Protein AF-A0A1E4ID43-F1 (afdb_monomer_lite)

Structure (mmCIF, N/CA/C/O backbone):
data_AF-A0A1E4ID43-F1
#
_entry.id   AF-A0A1E4ID43-F1
#
loop_
_atom_site.group_PDB
_atom_site.id
_atom_site.type_symbol
_atom_site.label_atom_id
_atom_site.label_alt_id
_atom_site.label_comp_id
_atom_site.label_asym_id
_atom_site.label_entity_id
_atom_site.label_seq_id
_atom_site.pdbx_PDB_ins_code
_atom_site.Cartn_x
_atom_site.Cartn_y
_atom_site.Cartn_z
_atom_site.occupancy
_atom_site.B_iso_or_equiv
_atom_site.auth_seq_id
_atom_site.auth_comp_id
_atom_site.auth_asym_id
_atom_site.auth_atom_id
_atom_site.pdbx_PDB_model_num
ATOM 1 N N . MET A 1 1 ? -23.526 0.820 3.926 1.00 67.38 1 MET A N 1
ATOM 2 C CA . MET A 1 1 ? -23.013 2.089 4.484 1.00 67.38 1 MET A CA 1
ATOM 3 C C . MET A 1 1 ? -23.743 2.427 5.774 1.00 67.38 1 MET A C 1
ATOM 5 O O . MET A 1 1 ? -23.101 2.356 6.803 1.00 67.38 1 MET A O 1
ATOM 9 N N . ARG A 1 2 ? -25.078 2.599 5.763 1.00 74.44 2 ARG A N 1
ATOM 10 C CA . ARG A 1 2 ? -25.872 2.877 6.983 1.00 74.44 2 ARG A CA 1
ATOM 11 C C . ARG A 1 2 ? -25.620 1.923 8.166 1.00 74.44 2 ARG A C 1
ATOM 13 O O . ARG A 1 2 ? -25.553 2.392 9.295 1.00 74.44 2 ARG A O 1
ATOM 20 N N . ASP A 1 3 ? -25.439 0.625 7.920 1.00 81.25 3 ASP A N 1
ATOM 21 C CA . ASP A 1 3 ? -25.180 -0.340 9.005 1.00 81.25 3 ASP A CA 1
ATOM 22 C C . ASP A 1 3 ? -23.743 -0.267 9.546 1.00 81.25 3 ASP A C 1
ATOM 24 O O . ASP A 1 3 ? -23.529 -0.422 10.745 1.00 81.25 3 ASP A O 1
ATOM 28 N N . ALA A 1 4 ? -22.766 0.034 8.682 1.00 79.88 4 ALA A N 1
ATOM 29 C CA . ALA A 1 4 ? -21.369 0.211 9.081 1.00 79.88 4 ALA A CA 1
ATOM 30 C C . ALA A 1 4 ? -21.187 1.495 9.903 1.00 79.88 4 ALA A C 1
ATOM 32 O O . ALA A 1 4 ? -20.545 1.454 10.946 1.00 79.88 4 ALA A O 1
ATOM 33 N N . ASP A 1 5 ? -21.822 2.598 9.495 1.00 83.12 5 ASP A N 1
ATOM 34 C CA . ASP A 1 5 ? -21.761 3.873 10.223 1.00 83.12 5 ASP A CA 1
ATOM 35 C C . ASP A 1 5 ? -22.366 3.747 11.628 1.00 83.12 5 ASP A C 1
ATOM 37 O O . ASP A 1 5 ? -21.793 4.224 12.608 1.00 83.12 5 ASP A O 1
ATOM 41 N N . ARG A 1 6 ? -23.505 3.048 11.749 1.00 86.88 6 ARG A N 1
ATOM 42 C CA . ARG A 1 6 ? -24.125 2.750 13.049 1.00 86.88 6 ARG A CA 1
ATOM 43 C C . ARG A 1 6 ? -23.211 1.898 13.924 1.00 86.88 6 ARG A C 1
ATOM 45 O O . ARG A 1 6 ? -23.030 2.213 15.096 1.00 86.88 6 ARG A O 1
ATOM 52 N N . LEU A 1 7 ? -22.620 0.844 13.364 1.00 88.25 7 LEU A N 1
ATOM 53 C CA . LEU A 1 7 ? -21.729 -0.042 14.108 1.00 88.25 7 LEU A CA 1
ATOM 54 C C . LEU A 1 7 ? -20.463 0.687 14.581 1.00 88.25 7 LEU A C 1
ATOM 56 O O . LEU A 1 7 ? -20.102 0.570 15.749 1.00 88.25 7 LEU A O 1
ATOM 60 N N . VAL A 1 8 ? -19.837 1.492 13.718 1.00 87.62 8 VAL A N 1
ATOM 61 C CA . VAL A 1 8 ? -18.684 2.334 14.076 1.00 87.62 8 VAL A CA 1
ATOM 62 C C . VAL A 1 8 ? -19.058 3.314 15.181 1.00 87.62 8 VAL A C 1
ATOM 64 O O . VAL A 1 8 ? -18.300 3.445 16.138 1.00 87.62 8 VAL A O 1
ATOM 67 N N . HIS A 1 9 ? -20.223 3.965 15.101 1.00 89.50 9 HIS A N 1
ATOM 68 C CA . HIS A 1 9 ? -20.691 4.857 16.162 1.00 89.50 9 HIS A CA 1
ATOM 69 C C . HIS A 1 9 ? -20.836 4.112 17.494 1.00 89.50 9 HIS A C 1
ATOM 71 O O . HIS A 1 9 ? -20.375 4.607 18.521 1.00 89.50 9 HIS A O 1
ATOM 77 N N . HIS A 1 10 ? -21.476 2.941 17.505 1.00 90.25 10 HIS A N 1
ATOM 78 C CA . HIS A 1 10 ? -21.676 2.174 18.736 1.00 90.25 10 HIS A CA 1
ATOM 79 C C . HIS A 1 10 ? -20.351 1.710 19.352 1.00 90.25 10 HIS A C 1
ATOM 81 O O . HIS A 1 10 ? -20.143 1.908 20.545 1.00 90.25 10 HIS A O 1
ATOM 87 N N . LEU A 1 11 ? -19.437 1.173 18.542 1.00 89.81 11 LEU A N 1
ATOM 88 C CA . LEU A 1 11 ? -18.116 0.737 19.002 1.00 89.81 11 LEU A CA 1
ATOM 89 C C . LEU A 1 11 ? -17.271 1.918 19.506 1.00 89.81 11 LEU A C 1
ATOM 91 O O . LEU A 1 11 ? -16.691 1.858 20.584 1.00 89.81 11 LEU A O 1
ATOM 95 N N . SER A 1 12 ? -17.276 3.037 18.779 1.00 87.19 12 SER A N 1
ATOM 96 C CA . SER A 1 12 ? -16.543 4.245 19.185 1.00 87.19 12 SER A CA 1
ATOM 97 C C . SER A 1 12 ? -17.077 4.849 20.485 1.00 87.19 12 SER A C 1
ATOM 99 O O . SER A 1 12 ? -16.310 5.439 21.241 1.00 87.19 12 SER A O 1
ATOM 101 N N . ALA A 1 13 ? -18.387 4.735 20.732 1.00 89.06 13 ALA A N 1
ATOM 102 C CA . ALA A 1 13 ? -19.032 5.222 21.949 1.00 89.06 13 ALA A CA 1
ATOM 103 C C . ALA A 1 13 ? -18.802 4.299 23.155 1.00 89.06 13 ALA A C 1
ATOM 105 O O . ALA A 1 13 ? -18.780 4.787 24.281 1.00 89.06 13 ALA A O 1
ATOM 106 N N . ALA A 1 14 ? -18.615 2.993 22.929 1.00 88.62 14 ALA A N 1
ATOM 107 C CA . ALA A 1 14 ? -18.237 2.051 23.981 1.00 88.62 14 ALA A CA 1
ATOM 108 C C . ALA A 1 14 ? -16.843 2.367 24.553 1.00 88.62 14 ALA A C 1
ATOM 110 O O . ALA A 1 14 ? -16.618 2.189 25.746 1.00 88.62 14 ALA A O 1
ATOM 111 N N . GLY A 1 15 ? -15.935 2.889 23.719 1.00 83.94 15 GLY A N 1
ATOM 112 C CA . GLY A 1 15 ? -14.684 3.523 24.151 1.00 83.94 15 GLY A CA 1
ATOM 113 C C . GLY A 1 15 ? -13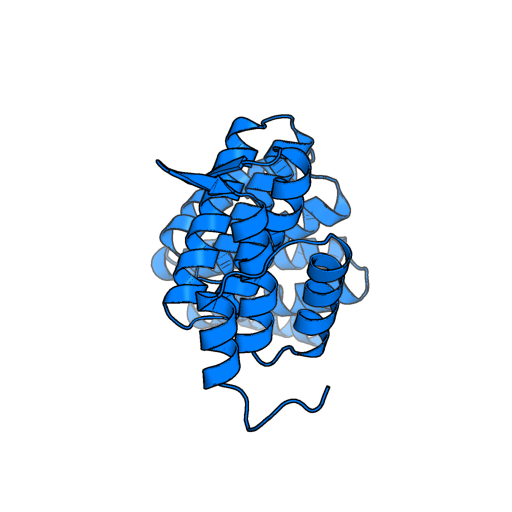.596 2.577 24.668 1.00 83.94 15 GLY A C 1
ATOM 114 O O . GLY A 1 15 ? -12.517 3.053 25.010 1.00 83.94 15 GLY A O 1
ATOM 115 N N . GLY A 1 16 ? -13.848 1.267 24.711 1.00 91.12 16 GLY A N 1
ATOM 116 C CA . GLY A 1 16 ? -12.818 0.275 24.996 1.00 91.12 16 GLY A CA 1
ATOM 117 C C . GLY A 1 16 ? -11.808 0.171 23.853 1.00 91.12 16 GLY A C 1
ATOM 118 O O . GLY A 1 16 ? -12.114 0.456 22.692 1.00 91.12 16 GLY A O 1
ATOM 119 N N . GLU A 1 17 ? -10.570 -0.194 24.185 1.00 93.00 17 GLU A N 1
ATOM 120 C CA . GLU A 1 17 ? -9.482 -0.256 23.203 1.00 93.00 17 GLU A CA 1
ATOM 121 C C . GLU A 1 17 ? -9.789 -1.243 22.070 1.00 93.00 17 GLU A C 1
ATOM 123 O O . GLU A 1 17 ? -9.602 -0.913 20.899 1.00 93.00 17 GLU A O 1
ATOM 128 N N . ASP A 1 18 ? -10.322 -2.422 22.397 1.00 92.88 18 ASP A N 1
ATOM 129 C CA . ASP A 1 18 ? -10.664 -3.445 21.405 1.00 92.88 18 ASP A CA 1
ATOM 130 C C . ASP A 1 18 ? -11.820 -2.980 20.500 1.00 92.88 18 ASP A C 1
ATOM 132 O O . ASP A 1 18 ? -11.813 -3.216 19.288 1.00 92.88 18 ASP A O 1
ATOM 136 N N . GLU A 1 19 ? -12.798 -2.254 21.051 1.00 93.94 19 GLU A N 1
ATOM 137 C CA . GLU A 1 19 ? -13.883 -1.647 20.283 1.00 93.94 19 GLU A CA 1
ATOM 138 C C . GLU A 1 19 ? -13.385 -0.534 19.357 1.00 93.94 19 GLU A C 1
ATOM 140 O O . GLU A 1 19 ? -13.837 -0.450 18.213 1.00 93.94 19 GLU A O 1
ATOM 145 N N . LEU A 1 20 ? -12.439 0.294 19.808 1.00 94.00 20 LEU A N 1
ATOM 146 C CA . LEU A 1 20 ? -11.823 1.346 18.996 1.00 94.00 20 LEU A CA 1
ATOM 147 C C . LEU A 1 20 ? -10.978 0.764 17.855 1.00 94.00 20 LEU A C 1
ATOM 149 O O . LEU A 1 20 ? -11.095 1.236 16.721 1.00 94.00 20 LEU A O 1
ATOM 153 N N . VAL A 1 21 ? -10.193 -0.289 18.119 1.00 92.75 21 VAL A N 1
ATOM 154 C CA . VAL A 1 21 ? -9.463 -1.037 17.078 1.00 92.75 21 VAL A CA 1
ATOM 155 C C . VAL A 1 21 ? -10.447 -1.569 16.041 1.00 92.75 21 VAL A C 1
ATOM 157 O O . VAL A 1 21 ? -10.314 -1.288 14.848 1.00 92.75 21 VAL A O 1
ATOM 160 N N . ARG A 1 22 ? -11.499 -2.260 16.492 1.00 93.56 22 ARG A N 1
ATOM 161 C CA . ARG A 1 22 ? -12.505 -2.846 15.601 1.00 93.56 22 ARG A CA 1
ATOM 162 C C . ARG A 1 22 ? -13.267 -1.790 14.799 1.00 93.56 22 ARG A C 1
ATOM 164 O O . ARG A 1 22 ? -13.566 -2.002 13.624 1.00 93.56 22 ARG A O 1
ATOM 171 N N . ALA A 1 23 ? -13.574 -0.643 15.402 1.00 94.25 23 ALA A N 1
ATOM 172 C CA . ALA A 1 23 ? -14.187 0.485 14.707 1.00 94.25 23 ALA A CA 1
ATOM 173 C C . ALA A 1 23 ? -13.267 1.029 13.599 1.00 94.25 23 ALA A C 1
ATOM 175 O O . ALA A 1 23 ? -13.733 1.273 12.484 1.00 94.25 23 ALA A O 1
ATOM 176 N N . GLY A 1 24 ? -11.965 1.161 13.874 1.00 93.44 24 GLY A N 1
ATOM 177 C CA . GLY A 1 24 ? -10.959 1.560 12.888 1.00 93.44 24 GLY A CA 1
ATOM 178 C C . GLY A 1 24 ? -10.862 0.587 11.708 1.00 93.44 24 GLY A C 1
ATOM 179 O O . GLY A 1 24 ? -10.885 1.016 10.553 1.00 93.44 24 GLY A O 1
ATOM 180 N N . GLU A 1 25 ? -10.841 -0.720 11.974 1.00 90.62 25 GLU A N 1
ATOM 181 C CA . GLU A 1 25 ? -10.829 -1.763 10.935 1.00 90.62 25 GLU A CA 1
ATOM 182 C C . GLU A 1 25 ? -12.070 -1.701 10.033 1.00 90.62 25 GLU A C 1
ATOM 184 O O . GLU A 1 25 ? -11.960 -1.795 8.807 1.00 90.62 25 GLU A O 1
ATOM 189 N N . ILE A 1 26 ? -13.253 -1.482 10.622 1.00 94.75 26 ILE A N 1
ATOM 190 C CA . ILE A 1 26 ? -14.498 -1.311 9.862 1.00 94.75 26 ILE A CA 1
ATOM 191 C C . ILE A 1 26 ? -14.422 -0.065 8.974 1.00 94.75 26 ILE A C 1
ATOM 193 O O . ILE A 1 26 ? -14.827 -0.134 7.812 1.00 94.75 26 ILE A O 1
ATOM 197 N N . CYS A 1 27 ? -13.885 1.053 9.473 1.00 93.94 27 CYS A N 1
ATOM 198 C CA . CYS A 1 27 ? -13.689 2.265 8.676 1.00 93.94 27 CYS A CA 1
ATOM 199 C C . CYS A 1 27 ? -12.784 2.015 7.459 1.00 93.94 27 CYS A C 1
ATOM 201 O O . CYS A 1 27 ? -13.140 2.406 6.347 1.00 93.94 27 CYS A O 1
ATOM 203 N N . VAL A 1 28 ? -11.655 1.318 7.635 1.00 88.25 28 VAL A N 1
ATOM 204 C CA . VAL A 1 28 ? -10.742 0.972 6.528 1.00 88.25 28 VAL A CA 1
ATOM 205 C C . VAL A 1 28 ? -11.437 0.068 5.503 1.00 88.25 28 VAL A C 1
ATOM 207 O O . VAL A 1 28 ? -11.433 0.370 4.309 1.00 88.25 28 VAL A O 1
ATOM 210 N N . ALA A 1 29 ? -12.110 -0.996 5.948 1.00 87.19 29 ALA A N 1
ATOM 211 C CA . ALA A 1 29 ? -12.820 -1.907 5.049 1.00 87.19 29 ALA A CA 1
ATOM 212 C C . ALA A 1 29 ? -13.980 -1.217 4.301 1.00 87.19 29 ALA A C 1
ATOM 214 O O . ALA A 1 29 ? -14.210 -1.463 3.111 1.00 87.19 29 ALA A O 1
ATOM 215 N N . ALA A 1 30 ? -14.712 -0.331 4.982 1.00 89.69 30 ALA A N 1
ATOM 216 C CA . ALA A 1 30 ? -15.771 0.466 4.376 1.00 89.69 30 ALA A CA 1
ATOM 217 C C . ALA A 1 30 ? -15.207 1.458 3.351 1.00 89.69 30 ALA A C 1
ATOM 219 O O . ALA A 1 30 ? -15.797 1.608 2.280 1.00 89.69 30 ALA A O 1
ATOM 220 N N . SER A 1 31 ? -14.054 2.073 3.633 1.00 87.69 31 SER A N 1
ATOM 221 C CA . SER A 1 31 ? -13.360 2.952 2.690 1.00 87.69 31 SER A CA 1
ATOM 222 C C . SER A 1 31 ? -13.076 2.231 1.371 1.00 87.69 31 SER A C 1
ATOM 224 O O . SER A 1 31 ? -13.470 2.727 0.318 1.00 87.69 31 SER A O 1
ATOM 226 N N . ASP A 1 32 ? -12.504 1.024 1.410 1.00 80.75 32 ASP A N 1
ATOM 227 C CA . ASP A 1 32 ? -12.210 0.240 0.200 1.00 80.75 32 ASP A CA 1
ATOM 228 C C . ASP A 1 32 ? -13.479 -0.098 -0.605 1.00 80.75 32 ASP A C 1
ATOM 230 O O . ASP A 1 32 ? -13.480 -0.136 -1.840 1.00 80.75 32 ASP A O 1
ATOM 234 N N . ALA A 1 33 ? -14.597 -0.361 0.077 1.00 80.44 33 ALA A N 1
ATOM 235 C CA . ALA A 1 33 ? -15.878 -0.635 -0.572 1.00 80.44 33 ALA A CA 1
ATOM 236 C C . ALA A 1 33 ? -16.490 0.615 -1.229 1.00 80.44 33 ALA A C 1
ATOM 238 O O . ALA A 1 33 ? -17.100 0.509 -2.295 1.00 80.44 33 ALA A O 1
ATOM 239 N N . VAL A 1 34 ? -16.342 1.781 -0.599 1.00 83.50 34 VAL A N 1
ATOM 240 C CA . VAL A 1 34 ? -16.852 3.069 -1.090 1.00 83.50 34 VAL A CA 1
ATOM 241 C C . VAL A 1 34 ? -15.977 3.595 -2.236 1.00 83.50 34 VAL A C 1
ATOM 243 O O . VAL A 1 34 ? -16.513 4.018 -3.263 1.00 83.50 34 VAL A O 1
ATOM 246 N N . HIS A 1 35 ? -14.654 3.449 -2.130 1.00 76.31 35 HIS A N 1
ATOM 247 C CA . HIS A 1 35 ? -13.695 3.760 -3.189 1.00 76.31 35 HIS A CA 1
ATOM 248 C C . HIS A 1 35 ? -13.979 2.973 -4.475 1.00 76.31 35 HIS A C 1
ATOM 250 O O . HIS A 1 35 ? -14.075 3.563 -5.547 1.00 76.31 35 HIS A O 1
ATOM 256 N N . ARG A 1 36 ? -14.224 1.655 -4.381 1.00 76.25 36 ARG A N 1
ATOM 257 C CA . ARG A 1 36 ? -14.577 0.807 -5.542 1.00 76.25 36 ARG A CA 1
ATOM 258 C C . ARG A 1 36 ? -15.845 1.244 -6.282 1.00 76.25 36 ARG A C 1
ATOM 260 O O . ARG A 1 36 ? -16.079 0.799 -7.399 1.00 76.25 36 ARG A O 1
ATOM 267 N N . ARG A 1 37 ? -16.672 2.093 -5.669 1.00 82.12 37 ARG A N 1
ATOM 268 C CA . ARG A 1 37 ? -17.884 2.671 -6.270 1.00 82.12 37 ARG A CA 1
ATOM 269 C C . ARG A 1 37 ? -17.658 4.088 -6.810 1.00 82.12 37 ARG A C 1
ATOM 271 O O . ARG A 1 37 ? -18.627 4.748 -7.165 1.00 82.12 37 ARG A O 1
ATOM 278 N N . GLY A 1 38 ? -16.412 4.566 -6.833 1.00 76.31 38 GLY A N 1
ATOM 279 C CA . GLY A 1 38 ? -16.035 5.897 -7.312 1.00 76.31 38 GLY A CA 1
ATOM 280 C C . GLY A 1 38 ? -16.300 7.033 -6.321 1.00 76.31 38 GLY A C 1
ATOM 281 O O . GLY A 1 38 ? -16.209 8.198 -6.694 1.00 76.31 38 GLY A O 1
ATOM 282 N N . ASN A 1 39 ? -16.637 6.735 -5.062 1.00 84.62 39 ASN A N 1
ATOM 283 C CA . ASN A 1 39 ? -16.873 7.768 -4.055 1.00 84.62 39 ASN A CA 1
ATOM 284 C C . ASN A 1 39 ? -15.585 8.057 -3.260 1.00 84.62 39 ASN A C 1
ATOM 286 O O . ASN A 1 39 ? -15.356 7.515 -2.178 1.00 84.62 39 ASN A O 1
ATOM 290 N N . TYR A 1 40 ? -14.732 8.911 -3.823 1.00 81.94 40 TYR A N 1
ATOM 291 C CA . TYR A 1 40 ? -13.427 9.251 -3.248 1.00 81.94 40 TYR A CA 1
ATOM 292 C C . TYR A 1 40 ? -13.537 10.053 -1.943 1.00 81.94 40 TYR A C 1
ATOM 294 O O . TYR A 1 40 ? -12.864 9.718 -0.973 1.00 81.94 40 TYR A O 1
ATOM 302 N N . SER A 1 41 ? -14.435 11.040 -1.865 1.00 87.00 41 SER A N 1
ATOM 303 C CA . SER A 1 41 ? -14.620 11.858 -0.654 1.00 87.00 41 SER A CA 1
ATOM 304 C C . SER A 1 41 ? -15.192 11.056 0.520 1.00 87.00 41 SER A C 1
ATOM 306 O O . SER A 1 41 ? -14.793 11.249 1.667 1.00 87.00 41 SER A O 1
ATOM 308 N N . GLY A 1 42 ? -16.090 10.102 0.250 1.00 88.50 42 GLY A N 1
ATOM 309 C CA . GLY A 1 42 ? -16.581 9.170 1.266 1.00 88.50 42 GLY A CA 1
ATOM 310 C C . GLY A 1 42 ? -15.491 8.221 1.774 1.00 88.50 42 GLY A C 1
ATOM 311 O O . GLY A 1 42 ? -15.421 7.951 2.970 1.00 88.50 42 GLY A O 1
ATOM 312 N N . SER A 1 43 ? -14.619 7.745 0.881 1.00 85.88 43 SER A N 1
ATOM 313 C CA . SER A 1 43 ? -13.444 6.946 1.250 1.00 85.88 43 SER A CA 1
ATOM 314 C C . SER A 1 43 ? -12.468 7.750 2.118 1.00 85.88 43 SER A C 1
ATOM 316 O O . SER A 1 43 ? -12.058 7.271 3.174 1.00 85.88 43 SER A O 1
ATOM 318 N N . GLU A 1 44 ? -12.176 8.998 1.745 1.00 88.44 44 GLU A N 1
ATOM 319 C CA . GLU A 1 44 ? -11.337 9.909 2.531 1.00 88.44 44 GLU A CA 1
ATOM 320 C C . GLU A 1 44 ? -11.889 10.121 3.946 1.00 88.44 44 GLU A C 1
ATOM 322 O O . GLU A 1 44 ? -11.162 9.935 4.922 1.00 88.44 44 GLU A O 1
ATOM 327 N N . ALA A 1 45 ? -13.177 10.453 4.076 1.00 93.12 45 ALA A N 1
ATOM 328 C CA . ALA A 1 45 ? -13.802 10.692 5.375 1.00 93.12 45 ALA A CA 1
ATOM 329 C C . ALA A 1 45 ? -13.696 9.473 6.310 1.00 93.12 45 ALA A C 1
ATOM 331 O O . ALA A 1 45 ? -13.425 9.623 7.503 1.00 93.12 45 ALA A O 1
ATOM 332 N N . LEU A 1 46 ? -13.854 8.260 5.770 1.00 93.00 46 LEU A N 1
ATOM 333 C CA . LEU A 1 46 ? -13.711 7.014 6.528 1.00 93.00 46 LEU A CA 1
ATOM 334 C C . LEU A 1 46 ? -12.261 6.765 6.966 1.00 93.00 46 LEU A C 1
ATOM 336 O O . LEU A 1 46 ? -12.026 6.354 8.102 1.00 93.00 46 LEU A O 1
ATOM 340 N N . LEU A 1 47 ? -11.279 7.048 6.108 1.00 90.44 47 LEU A N 1
ATOM 341 C CA . LEU A 1 47 ? -9.860 6.899 6.448 1.00 90.44 47 LEU A CA 1
ATOM 342 C C . LEU A 1 47 ? -9.407 7.927 7.489 1.00 90.44 47 LEU A C 1
ATOM 344 O O . LEU A 1 47 ? -8.701 7.571 8.432 1.00 90.44 47 LEU A O 1
ATOM 348 N N . LEU A 1 48 ? -9.864 9.177 7.382 1.00 93.31 48 LEU A N 1
ATOM 349 C CA . LEU A 1 48 ? -9.638 10.196 8.409 1.00 93.31 48 LEU A CA 1
ATOM 350 C C . LEU A 1 48 ? -10.271 9.788 9.744 1.00 93.31 48 LEU A C 1
ATOM 352 O O . LEU A 1 48 ? -9.642 9.948 10.790 1.00 93.31 48 LEU A O 1
ATOM 356 N N . LYS A 1 49 ? -11.469 9.187 9.717 1.00 95.38 49 LYS A N 1
ATOM 357 C CA . LYS A 1 49 ? -12.103 8.648 10.923 1.00 95.38 49 LYS A CA 1
ATOM 358 C C . LYS A 1 49 ? -11.299 7.502 11.537 1.00 95.38 49 LYS A C 1
ATOM 360 O O . LYS A 1 49 ? -11.166 7.447 12.754 1.00 95.38 49 LYS A O 1
ATOM 365 N N . ALA A 1 50 ? -10.738 6.607 10.723 1.00 93.94 50 ALA A N 1
ATOM 366 C CA . ALA A 1 50 ? -9.871 5.533 11.209 1.00 93.94 50 ALA A CA 1
ATOM 367 C C . ALA A 1 50 ? -8.607 6.078 11.900 1.00 93.94 50 ALA A C 1
ATOM 369 O O . ALA A 1 50 ? -8.249 5.592 12.969 1.00 93.94 50 ALA A O 1
ATOM 370 N N . ILE A 1 51 ? -7.979 7.123 11.343 1.00 93.12 51 ILE A N 1
ATOM 371 C CA . ILE A 1 51 ? -6.833 7.812 11.965 1.00 93.12 51 ILE A CA 1
ATOM 372 C C . ILE A 1 51 ? -7.242 8.451 13.299 1.00 93.12 51 ILE A C 1
ATOM 374 O O . ILE A 1 51 ? -6.538 8.306 14.294 1.00 93.12 51 ILE A O 1
ATOM 378 N N . GLU A 1 52 ? -8.393 9.127 13.341 1.00 95.25 52 GLU A N 1
ATOM 379 C CA . GLU A 1 52 ? -8.923 9.720 14.574 1.00 95.25 52 GLU A CA 1
ATOM 380 C C . GLU A 1 52 ? -9.121 8.656 15.665 1.00 95.25 52 GLU A C 1
ATOM 382 O O . GLU A 1 52 ? -8.714 8.858 16.806 1.00 95.25 52 GLU A O 1
ATOM 387 N N . LEU A 1 53 ? -9.713 7.510 15.321 1.00 94.88 53 LEU A N 1
ATOM 388 C CA . LEU A 1 53 ? -9.927 6.405 16.258 1.00 94.88 53 LEU A CA 1
ATOM 389 C C . LEU A 1 53 ? -8.605 5.800 16.739 1.00 94.88 53 LEU A C 1
ATOM 391 O O . LEU A 1 53 ? -8.451 5.574 17.936 1.00 94.88 53 LEU A O 1
ATOM 395 N N . ALA A 1 54 ? -7.641 5.606 15.837 1.00 93.31 54 ALA A N 1
ATOM 396 C CA . ALA A 1 54 ? -6.319 5.101 16.186 1.00 93.31 54 ALA A CA 1
ATOM 397 C C . ALA A 1 54 ? -5.575 6.037 17.152 1.00 93.31 54 ALA A C 1
ATOM 399 O O . ALA A 1 54 ? -4.952 5.563 18.096 1.00 93.31 54 ALA A O 1
ATOM 400 N N . SER A 1 55 ? -5.720 7.357 16.990 1.00 92.12 55 SER A N 1
ATOM 401 C CA . SER A 1 55 ? -5.075 8.349 17.865 1.00 92.12 55 SER A CA 1
ATOM 402 C C . SER A 1 55 ? -5.585 8.350 19.315 1.00 92.12 55 SER A C 1
ATOM 404 O O . SER A 1 55 ? -4.985 8.980 20.183 1.00 92.12 55 SER A O 1
ATOM 406 N N . ARG A 1 56 ? -6.702 7.659 19.585 1.00 93.75 56 ARG A N 1
ATOM 407 C CA . ARG A 1 56 ? -7.272 7.481 20.931 1.00 93.75 56 ARG A CA 1
ATOM 408 C C . ARG A 1 56 ? -6.725 6.246 21.651 1.00 93.75 56 ARG A C 1
ATOM 410 O O . ARG A 1 56 ? -7.031 6.062 22.825 1.00 93.75 56 ARG A O 1
ATOM 417 N N . LEU A 1 57 ? -5.976 5.392 20.955 1.00 92.56 57 LEU A N 1
ATOM 418 C CA . LEU A 1 57 ? -5.371 4.184 21.511 1.00 92.56 57 LEU A CA 1
ATOM 419 C C . LEU A 1 57 ? -3.964 4.480 22.056 1.00 92.56 57 LEU A C 1
ATOM 421 O O . LEU A 1 57 ? -3.310 5.418 21.594 1.00 92.56 57 LEU A O 1
ATOM 425 N N . PRO A 1 58 ? -3.444 3.652 22.981 1.00 90.50 58 PRO A N 1
ATOM 426 C CA . PRO A 1 58 ? -2.019 3.652 23.303 1.00 90.50 58 PRO A CA 1
ATOM 427 C C . PRO A 1 58 ? -1.167 3.414 22.040 1.00 90.50 58 PRO A C 1
ATOM 429 O O . PRO A 1 58 ? -1.592 2.631 21.183 1.00 90.50 58 PRO A O 1
ATOM 432 N N . PRO A 1 59 ? 0.042 4.005 21.920 1.00 85.25 59 PRO A N 1
ATOM 433 C CA . PRO A 1 59 ? 0.866 3.926 20.704 1.00 85.25 59 PRO A CA 1
ATOM 434 C C . PRO A 1 59 ? 1.071 2.500 20.172 1.00 85.25 59 PRO A C 1
ATOM 436 O O . PRO A 1 59 ? 0.916 2.234 18.985 1.00 85.25 59 PRO A O 1
ATOM 439 N N . GLU A 1 60 ? 1.308 1.539 21.063 1.00 84.56 60 GLU A N 1
ATOM 440 C CA . GLU A 1 60 ? 1.525 0.125 20.721 1.00 84.56 60 GLU A CA 1
ATOM 441 C C . GLU A 1 60 ? 0.342 -0.516 19.973 1.00 84.56 60 GLU A C 1
ATOM 443 O O . GLU A 1 60 ? 0.533 -1.423 19.161 1.00 84.56 60 GLU A O 1
ATOM 448 N N . ARG A 1 61 ? -0.883 -0.038 20.230 1.00 83.44 61 ARG A N 1
ATOM 449 C CA . ARG A 1 61 ? -2.125 -0.523 19.607 1.00 83.44 61 ARG A CA 1
ATOM 450 C C . ARG A 1 61 ? -2.617 0.390 18.485 1.00 83.44 61 ARG A C 1
ATOM 452 O O . ARG A 1 61 ? -3.174 -0.100 17.504 1.00 83.44 61 ARG A O 1
ATOM 459 N N . GLY A 1 62 ? -2.392 1.696 18.611 1.00 86.19 62 GLY A N 1
ATOM 460 C CA . GLY A 1 62 ? -2.814 2.710 17.647 1.00 86.19 62 GLY A CA 1
ATOM 461 C C . GLY A 1 62 ? -1.924 2.795 16.411 1.00 86.19 62 GLY A C 1
ATOM 462 O O . GLY A 1 62 ? -2.448 2.920 15.303 1.00 86.19 62 GLY A O 1
ATOM 463 N N . ASP A 1 63 ? -0.603 2.656 16.563 1.00 86.19 63 ASP A N 1
ATOM 464 C CA . ASP A 1 63 ? 0.353 2.959 15.492 1.00 86.19 63 ASP A CA 1
ATOM 465 C C . ASP A 1 63 ? 0.100 2.125 14.227 1.00 86.19 63 ASP A C 1
ATOM 467 O O . ASP A 1 63 ? 0.182 2.634 13.109 1.00 86.19 63 ASP A O 1
ATOM 471 N N . ARG A 1 64 ? -0.236 0.836 14.378 1.00 82.81 64 ARG A N 1
ATOM 472 C CA . ARG A 1 64 ? -0.501 -0.043 13.230 1.00 82.81 64 ARG A CA 1
ATOM 473 C C . ARG A 1 64 ? -1.793 0.337 12.507 1.00 82.81 64 ARG A C 1
ATOM 475 O O . ARG A 1 64 ? -1.816 0.357 11.277 1.00 82.81 64 ARG A O 1
ATOM 482 N N . ALA A 1 65 ? -2.856 0.627 13.254 1.00 85.62 65 ALA A N 1
ATOM 483 C CA . ALA A 1 65 ? -4.133 1.042 12.679 1.00 85.62 65 ALA A CA 1
ATOM 484 C C . ALA A 1 65 ? -4.000 2.399 11.968 1.00 85.62 65 ALA A C 1
ATOM 486 O O . ALA A 1 65 ? -4.475 2.566 10.842 1.00 85.62 65 ALA A O 1
ATOM 487 N N . GLU A 1 66 ? -3.281 3.339 12.586 1.00 88.25 66 GLU A N 1
ATOM 488 C CA . GLU A 1 66 ? -2.975 4.642 12.003 1.00 88.25 66 GLU A CA 1
ATOM 489 C C . GLU A 1 66 ? -2.125 4.508 10.734 1.00 88.25 66 GLU A C 1
ATOM 491 O O . GLU A 1 66 ? -2.452 5.117 9.713 1.00 88.25 66 GLU A O 1
ATOM 496 N N . MET A 1 67 ? -1.077 3.677 10.764 1.00 85.56 67 MET A N 1
ATOM 497 C CA . MET A 1 67 ? -0.224 3.395 9.609 1.00 85.56 67 MET A CA 1
ATOM 498 C C . MET A 1 67 ? -1.054 2.909 8.416 1.00 85.56 67 MET A C 1
ATOM 500 O O . MET A 1 67 ? -0.994 3.521 7.352 1.00 85.56 67 MET A O 1
ATOM 504 N N . VAL A 1 68 ? -1.876 1.866 8.595 1.00 83.00 68 VAL A N 1
ATOM 505 C CA . VAL A 1 68 ? -2.715 1.307 7.518 1.00 83.00 68 VAL A CA 1
ATOM 506 C C . VAL A 1 68 ? -3.646 2.372 6.931 1.00 83.00 68 VAL A C 1
ATOM 508 O O . VAL A 1 68 ? -3.728 2.519 5.708 1.00 83.00 68 VAL A O 1
ATOM 511 N N . ALA A 1 69 ? -4.327 3.143 7.784 1.00 87.25 69 ALA A N 1
ATOM 512 C CA . ALA A 1 69 ? -5.244 4.185 7.336 1.00 87.25 69 ALA A CA 1
ATOM 513 C C . ALA A 1 69 ? -4.518 5.303 6.566 1.00 87.25 69 ALA A C 1
ATOM 515 O O . ALA A 1 69 ? -4.986 5.724 5.506 1.00 87.25 69 ALA A O 1
ATOM 516 N N . ARG A 1 70 ? -3.339 5.738 7.035 1.00 85.56 70 ARG A N 1
ATOM 517 C CA . ARG A 1 70 ? -2.502 6.735 6.346 1.00 85.56 70 ARG A CA 1
ATOM 518 C C . ARG A 1 70 ? -1.963 6.225 5.013 1.00 85.56 70 ARG A C 1
ATOM 520 O O . ARG A 1 70 ? -1.967 6.986 4.049 1.00 85.56 70 ARG A O 1
ATOM 527 N N . THR A 1 71 ? -1.545 4.962 4.921 1.00 76.56 71 THR A N 1
ATOM 528 C CA . THR A 1 71 ? -1.095 4.352 3.658 1.00 76.56 71 THR A CA 1
ATOM 529 C C . THR A 1 71 ? -2.215 4.348 2.622 1.00 76.56 71 THR A C 1
ATOM 531 O O . THR A 1 71 ? -2.011 4.769 1.482 1.00 76.56 71 THR A O 1
ATOM 534 N N . ARG A 1 72 ? -3.430 3.952 3.021 1.00 81.00 72 ARG A N 1
ATOM 535 C CA . ARG A 1 72 ? -4.609 3.981 2.143 1.00 81.00 72 ARG A CA 1
ATOM 536 C C . ARG A 1 72 ? -4.994 5.402 1.736 1.00 81.00 72 ARG A C 1
ATOM 538 O O . ARG A 1 72 ? -5.312 5.630 0.572 1.00 81.00 72 ARG A O 1
ATOM 545 N N . LEU A 1 73 ? -4.918 6.359 2.660 1.00 82.50 73 LEU A N 1
ATOM 546 C CA . LEU A 1 73 ? -5.239 7.760 2.387 1.00 82.50 73 LEU A CA 1
ATOM 547 C C . LEU A 1 73 ? -4.225 8.404 1.433 1.00 82.50 73 LEU A C 1
ATOM 549 O O . LEU A 1 73 ? -4.610 9.117 0.510 1.00 82.50 73 LEU A O 1
ATOM 553 N N . ALA A 1 74 ? -2.936 8.103 1.600 1.00 74.75 74 ALA A N 1
ATOM 554 C CA . ALA A 1 74 ? -1.902 8.544 0.672 1.00 74.75 74 ALA A CA 1
ATOM 555 C C . ALA A 1 74 ? -2.149 7.994 -0.741 1.00 74.75 74 ALA A C 1
ATOM 557 O O . ALA A 1 74 ? -2.113 8.763 -1.699 1.00 74.75 74 ALA A O 1
ATOM 558 N N . ALA A 1 75 ? -2.478 6.702 -0.869 1.00 74.12 75 ALA A N 1
ATOM 559 C CA . ALA A 1 75 ? -2.812 6.097 -2.158 1.00 74.12 75 ALA A CA 1
ATOM 560 C C . ALA A 1 75 ? -4.043 6.762 -2.802 1.00 74.12 75 ALA A C 1
ATOM 562 O O . ALA A 1 75 ? -4.035 7.076 -3.993 1.00 74.12 75 ALA A O 1
ATOM 563 N N . LEU A 1 76 ? -5.079 7.045 -2.004 1.00 75.62 76 LEU A N 1
ATOM 564 C CA . LEU A 1 76 ? -6.275 7.757 -2.451 1.00 75.62 76 LEU 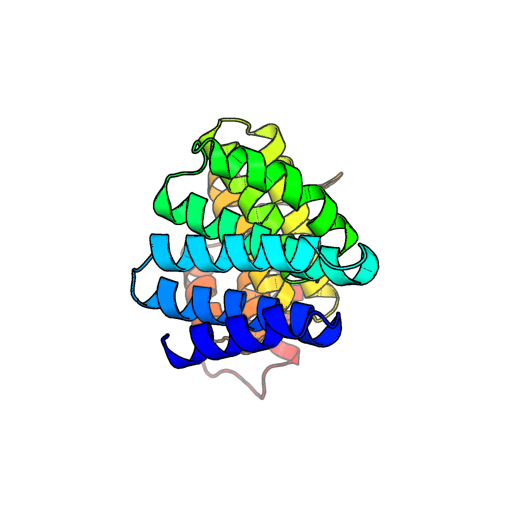A CA 1
ATOM 565 C C . LEU A 1 76 ? -5.938 9.153 -2.995 1.00 75.62 76 LEU A C 1
ATOM 567 O O . LEU A 1 76 ? -6.434 9.528 -4.058 1.00 75.62 76 LEU A O 1
ATOM 571 N N . TYR A 1 77 ? -5.078 9.909 -2.308 1.00 74.69 77 TYR A N 1
ATOM 572 C CA . TYR A 1 77 ? -4.654 11.234 -2.761 1.00 74.69 77 TYR A CA 1
ATOM 573 C C . TYR A 1 77 ? -3.791 11.190 -4.019 1.00 74.69 77 TYR A C 1
ATOM 575 O O . TYR A 1 77 ? -3.995 12.023 -4.901 1.00 74.69 77 TYR A O 1
ATOM 583 N N . THR A 1 78 ? -2.893 10.209 -4.153 1.00 64.19 78 THR A N 1
ATOM 584 C CA . THR A 1 78 ? -2.141 10.011 -5.401 1.00 64.19 78 THR A CA 1
ATOM 585 C C . THR A 1 78 ? -3.086 9.815 -6.587 1.00 64.19 78 THR A C 1
ATOM 587 O O . THR A 1 78 ? -2.882 10.436 -7.627 1.00 64.19 78 THR A O 1
ATOM 590 N N . LEU A 1 79 ? -4.142 9.011 -6.414 1.00 66.81 79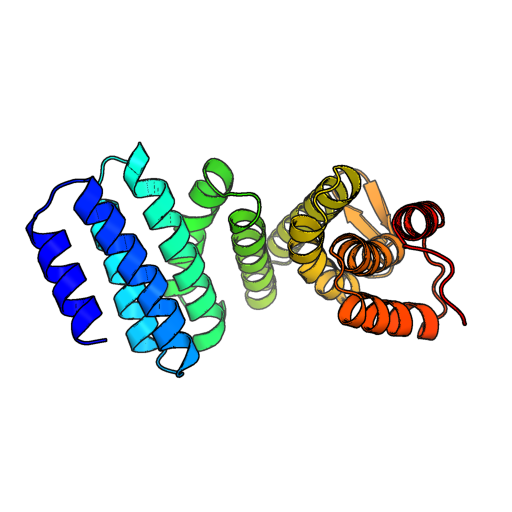 LEU A N 1
ATOM 591 C CA . LEU A 1 79 ? -5.131 8.733 -7.461 1.00 66.81 79 LEU A CA 1
ATOM 592 C C . LEU A 1 79 ? -6.062 9.918 -7.756 1.00 66.81 79 LEU A C 1
ATOM 594 O O . LEU A 1 79 ? -6.465 10.098 -8.901 1.00 66.81 79 LEU A O 1
ATOM 598 N N . SER A 1 80 ? -6.429 10.701 -6.737 1.00 68.38 80 SER A N 1
ATOM 599 C CA . SER A 1 80 ? -7.507 11.700 -6.844 1.00 68.38 80 SER A CA 1
ATOM 600 C C . SER A 1 80 ? -7.009 13.115 -7.138 1.00 68.38 80 SER A C 1
ATOM 602 O O . SER A 1 80 ? -7.708 13.886 -7.790 1.00 68.38 80 SER A O 1
ATOM 604 N N . TYR A 1 81 ? -5.819 13.472 -6.648 1.00 63.69 81 TYR A N 1
ATOM 605 C CA . TYR A 1 81 ? -5.352 14.860 -6.611 1.00 63.69 81 TYR A CA 1
ATOM 606 C C . TYR A 1 81 ? -3.900 15.031 -7.036 1.00 63.69 81 TYR A C 1
ATOM 608 O O . TYR A 1 81 ? -3.393 16.114 -6.800 1.00 63.69 81 TYR A O 1
ATOM 616 N N . HIS A 1 82 ? -3.249 14.010 -7.614 1.00 61.53 82 HIS A N 1
ATOM 617 C CA . HIS A 1 82 ? -1.815 13.945 -7.951 1.00 61.53 82 HIS A CA 1
ATOM 618 C C . HIS A 1 82 ? -0.850 14.058 -6.750 1.00 61.53 82 HIS A C 1
ATOM 620 O O . HIS A 1 82 ? -1.167 14.596 -5.690 1.00 61.53 82 HIS A O 1
ATOM 626 N N . ALA A 1 83 ? 0.393 13.595 -6.915 1.00 59.34 83 ALA A N 1
ATOM 627 C CA . ALA A 1 83 ? 1.364 13.535 -5.813 1.00 59.34 83 ALA A CA 1
ATOM 628 C C . ALA A 1 83 ? 1.874 14.904 -5.306 1.00 59.34 83 ALA A C 1
ATOM 630 O O . ALA A 1 83 ? 2.536 14.959 -4.273 1.00 59.34 83 ALA A O 1
ATOM 631 N N . ASN A 1 84 ? 1.535 16.013 -5.973 1.00 61.31 84 ASN A N 1
ATOM 632 C CA . ASN A 1 84 ? 1.872 17.370 -5.510 1.00 61.31 84 ASN A CA 1
ATOM 633 C C . ASN A 1 84 ? 0.789 17.992 -4.607 1.00 61.31 84 ASN A C 1
ATOM 635 O O . ASN A 1 84 ? 0.901 19.151 -4.212 1.00 61.31 84 ASN A O 1
ATOM 639 N N . PHE A 1 85 ? -0.277 17.254 -4.273 1.00 69.56 85 PHE A N 1
ATOM 640 C CA . PHE A 1 85 ? -1.290 17.736 -3.337 1.00 69.56 85 PHE A CA 1
ATOM 641 C C . PHE A 1 85 ? -0.675 17.928 -1.933 1.00 69.56 85 PHE A C 1
ATOM 643 O O . PHE A 1 85 ? -0.097 16.980 -1.397 1.00 69.56 85 PHE A O 1
ATOM 650 N N . PRO A 1 86 ? -0.811 19.098 -1.277 1.00 70.88 86 PRO A N 1
ATOM 651 C CA . PRO A 1 86 ? -0.207 19.339 0.040 1.00 70.88 86 PRO A CA 1
ATOM 652 C C . PRO A 1 86 ? -0.613 18.313 1.108 1.00 70.88 86 PRO A C 1
ATOM 654 O O . PRO A 1 86 ? 0.209 17.911 1.935 1.00 70.88 86 PRO A O 1
ATOM 657 N N . GLY A 1 87 ? -1.860 17.828 1.054 1.00 67.44 87 GLY A N 1
ATOM 658 C CA . GLY A 1 87 ? -2.335 16.764 1.940 1.00 67.44 87 GLY A CA 1
ATOM 659 C C . GLY A 1 87 ? -1.580 15.446 1.746 1.00 67.44 87 GLY A C 1
ATOM 660 O O . GLY A 1 87 ? -1.313 14.747 2.718 1.00 67.44 87 GLY A O 1
ATOM 661 N N . TYR A 1 88 ? -1.140 15.135 0.526 1.00 67.94 88 TYR A N 1
ATOM 662 C CA . TYR A 1 88 ? -0.344 13.944 0.244 1.00 67.94 88 TYR A CA 1
ATOM 663 C C . TYR A 1 88 ? 1.065 14.028 0.848 1.00 67.94 88 TYR A C 1
ATOM 665 O O . TYR A 1 88 ? 1.497 13.091 1.520 1.00 67.94 88 TYR A O 1
ATOM 673 N N . ALA A 1 89 ? 1.759 15.161 0.692 1.00 68.38 89 ALA A N 1
ATOM 674 C CA . ALA A 1 89 ? 3.095 15.355 1.262 1.00 68.38 89 ALA A CA 1
ATOM 675 C C . ALA A 1 89 ? 3.097 15.225 2.799 1.00 68.38 89 ALA A C 1
ATOM 677 O O . ALA A 1 89 ? 3.961 14.548 3.364 1.00 68.38 89 ALA A O 1
ATOM 678 N N . ALA A 1 90 ? 2.089 15.804 3.462 1.00 70.81 90 ALA A N 1
ATOM 679 C CA . ALA A 1 90 ? 1.912 15.700 4.909 1.00 70.81 90 ALA A CA 1
ATOM 680 C C . ALA A 1 90 ? 1.610 14.261 5.368 1.00 70.81 90 ALA A C 1
ATOM 682 O O . ALA A 1 90 ? 2.112 13.825 6.406 1.00 70.81 90 ALA A O 1
ATOM 683 N N . MET A 1 91 ? 0.816 13.505 4.599 1.00 70.06 91 MET A N 1
ATOM 684 C CA . MET A 1 91 ? 0.537 12.096 4.903 1.00 70.06 91 MET A CA 1
ATOM 685 C C . MET A 1 91 ? 1.764 11.212 4.693 1.00 70.06 91 MET A C 1
ATOM 687 O O . MET A 1 91 ? 2.037 10.365 5.538 1.00 70.06 91 MET A O 1
ATOM 691 N N . ARG A 1 92 ? 2.539 11.445 3.627 1.00 68.38 92 ARG A N 1
ATOM 692 C CA . ARG A 1 92 ? 3.784 10.721 3.337 1.00 68.38 92 ARG A CA 1
ATOM 693 C C . ARG A 1 92 ? 4.775 10.828 4.493 1.00 68.38 92 ARG A C 1
ATOM 695 O O . ARG A 1 92 ? 5.194 9.807 5.024 1.00 68.38 92 ARG A O 1
ATOM 702 N N . GLN A 1 93 ? 5.081 12.048 4.940 1.00 69.38 93 GLN A N 1
ATOM 703 C CA . GLN A 1 93 ? 6.037 12.270 6.032 1.00 69.38 93 GLN A CA 1
ATOM 704 C C . GLN A 1 93 ? 5.623 11.548 7.324 1.00 69.38 93 GLN A C 1
ATOM 706 O O . GLN A 1 93 ? 6.466 11.038 8.055 1.00 69.38 93 GLN A O 1
ATOM 711 N N . ARG A 1 94 ? 4.314 11.471 7.588 1.00 72.81 94 ARG A N 1
ATOM 712 C CA . ARG A 1 94 ? 3.758 10.791 8.764 1.00 72.81 94 ARG A CA 1
ATOM 713 C C . ARG A 1 94 ? 3.613 9.276 8.597 1.00 72.81 94 ARG A C 1
ATOM 715 O O . ARG A 1 94 ? 3.297 8.609 9.572 1.00 72.81 94 ARG A O 1
ATOM 722 N N . MET A 1 95 ? 3.809 8.738 7.393 1.00 72.31 95 MET A N 1
ATOM 723 C CA . MET A 1 95 ? 3.625 7.318 7.075 1.00 72.31 95 MET A CA 1
ATOM 724 C C . MET A 1 95 ? 4.956 6.579 6.895 1.00 72.31 95 MET A C 1
ATOM 726 O O . MET A 1 95 ? 5.046 5.424 7.302 1.00 72.31 95 MET A O 1
ATOM 730 N N . THR A 1 96 ? 5.993 7.232 6.353 1.00 69.50 96 THR A N 1
ATOM 731 C CA . THR A 1 96 ? 7.286 6.591 6.048 1.00 69.50 96 THR A CA 1
ATOM 732 C C . THR A 1 96 ? 7.909 5.917 7.269 1.00 69.50 96 THR A C 1
ATOM 734 O O . THR A 1 96 ? 8.283 4.749 7.200 1.00 69.50 96 THR A O 1
ATOM 737 N N . GLU A 1 97 ? 7.981 6.617 8.402 1.00 74.06 97 GLU A N 1
ATOM 738 C CA . GLU A 1 97 ? 8.599 6.076 9.616 1.00 74.06 97 GLU A CA 1
ATOM 739 C C . GLU A 1 97 ? 7.772 4.926 10.239 1.00 74.06 97 GLU A C 1
ATOM 741 O O . GLU A 1 97 ? 8.327 3.843 10.449 1.00 74.06 97 GLU A O 1
ATOM 746 N N . PRO A 1 98 ? 6.443 5.059 10.452 1.00 73.50 98 PRO A N 1
ATOM 747 C CA . PRO A 1 98 ? 5.621 3.938 10.915 1.00 73.50 98 PRO A CA 1
ATOM 748 C C . PRO A 1 98 ? 5.647 2.721 9.988 1.00 73.50 98 PRO A C 1
ATOM 750 O O . PRO A 1 98 ? 5.745 1.600 10.474 1.00 73.50 98 PRO A O 1
ATOM 753 N N . VAL A 1 99 ? 5.608 2.913 8.665 1.00 73.94 99 VAL A N 1
ATOM 754 C CA . VAL A 1 99 ? 5.660 1.804 7.699 1.00 73.94 99 VAL A CA 1
ATOM 755 C C . VAL A 1 99 ? 7.006 1.085 7.734 1.00 73.94 99 VAL A C 1
ATOM 757 O O . VAL A 1 99 ? 7.043 -0.140 7.636 1.00 73.94 99 VAL A O 1
ATOM 760 N N . ARG A 1 100 ? 8.114 1.803 7.938 1.00 74.56 100 ARG A N 1
ATOM 761 C CA . ARG A 1 100 ? 9.436 1.182 8.109 1.00 74.56 100 ARG A CA 1
ATOM 762 C C . ARG A 1 100 ? 9.549 0.406 9.425 1.00 74.56 100 ARG A C 1
ATOM 764 O O . ARG A 1 100 ? 10.161 -0.660 9.437 1.00 74.56 100 ARG A O 1
ATOM 771 N N . ARG A 1 101 ? 8.952 0.908 10.512 1.00 77.19 101 ARG A N 1
ATOM 772 C CA . ARG A 1 101 ? 9.021 0.296 11.852 1.00 77.19 101 ARG A CA 1
ATOM 773 C C . ARG A 1 101 ? 8.042 -0.864 12.058 1.00 77.19 101 ARG A C 1
ATOM 775 O O . ARG A 1 101 ? 8.384 -1.843 12.714 1.00 77.19 101 ARG A O 1
ATOM 782 N N . LEU A 1 102 ? 6.819 -0.730 11.552 1.00 73.50 102 LEU A N 1
ATOM 783 C CA . LEU A 1 102 ? 5.668 -1.583 11.887 1.00 73.50 102 LEU A CA 1
ATOM 784 C C . LEU A 1 102 ? 5.033 -2.251 10.668 1.00 73.50 102 LEU A C 1
ATOM 786 O O . LEU A 1 102 ? 4.184 -3.134 10.827 1.00 73.50 102 LEU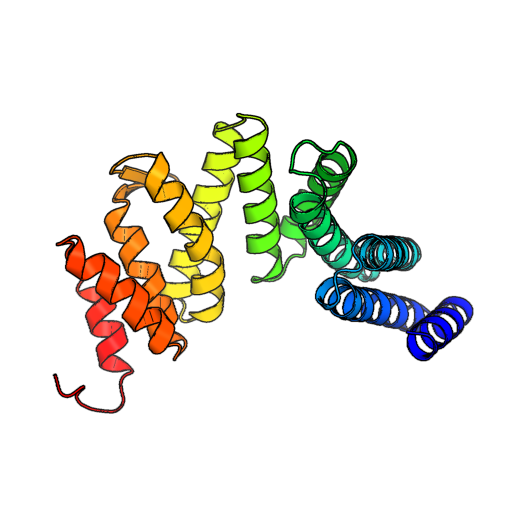 A O 1
ATOM 790 N N . GLY A 1 103 ? 5.402 -1.814 9.463 1.00 64.88 103 GLY A N 1
ATOM 791 C CA . GLY A 1 103 ? 4.823 -2.312 8.228 1.00 64.88 103 GLY A CA 1
ATOM 792 C C . GLY A 1 103 ? 5.083 -3.800 8.050 1.00 64.88 103 GLY A C 1
ATOM 793 O O . GLY A 1 103 ? 6.189 -4.302 8.258 1.00 64.88 103 GLY A O 1
ATOM 794 N N . SER A 1 104 ? 4.047 -4.523 7.631 1.00 68.19 104 SER A N 1
ATOM 795 C CA . SER A 1 104 ? 4.226 -5.887 7.146 1.00 68.19 104 SER A CA 1
ATOM 796 C C . SER A 1 104 ? 5.002 -5.891 5.823 1.00 68.19 104 SER A C 1
ATOM 798 O O . SER A 1 104 ? 5.197 -4.852 5.185 1.00 68.19 104 SER A O 1
ATOM 800 N N . SER A 1 105 ? 5.377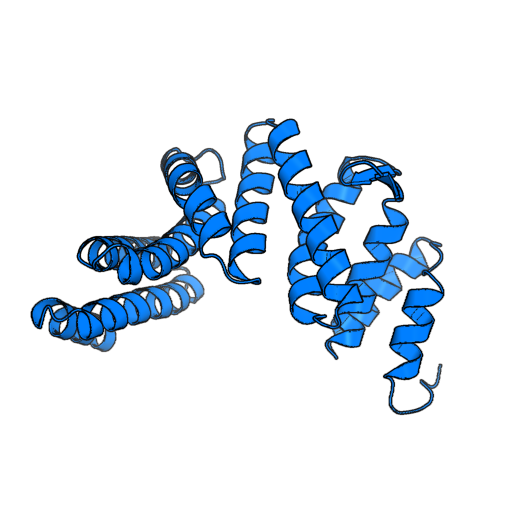 -7.081 5.341 1.00 63.94 105 SER A N 1
ATOM 801 C CA . SER A 1 105 ? 5.962 -7.232 4.002 1.00 63.94 105 SER A CA 1
ATOM 802 C C . SER A 1 105 ? 5.069 -6.708 2.870 1.00 63.94 105 SER A C 1
ATOM 804 O O . SER A 1 105 ? 5.583 -6.490 1.780 1.00 63.94 105 SER A O 1
ATOM 806 N N . ARG A 1 106 ? 3.773 -6.471 3.122 1.00 62.91 106 ARG A N 1
ATOM 807 C CA . ARG A 1 106 ? 2.829 -5.862 2.173 1.00 62.91 106 ARG A CA 1
ATOM 808 C C . ARG A 1 106 ? 2.678 -4.347 2.324 1.00 62.91 106 ARG A C 1
ATOM 810 O O . ARG A 1 106 ? 2.459 -3.666 1.328 1.00 62.91 106 ARG A O 1
ATOM 817 N N . ASP A 1 107 ? 2.797 -3.812 3.537 1.00 66.88 107 ASP A N 1
ATOM 818 C CA . ASP A 1 107 ? 2.582 -2.376 3.796 1.00 66.88 107 ASP A CA 1
ATOM 819 C C . ASP A 1 107 ? 3.780 -1.536 3.340 1.00 66.88 107 ASP A C 1
ATOM 821 O O . ASP A 1 107 ? 3.631 -0.416 2.853 1.00 66.88 107 ASP A O 1
ATOM 825 N N . LEU A 1 108 ? 4.980 -2.107 3.459 1.00 72.62 108 LEU A N 1
ATOM 826 C CA . LEU A 1 108 ? 6.222 -1.434 3.112 1.00 72.62 108 LEU A CA 1
ATOM 827 C C . LEU A 1 108 ? 6.397 -1.180 1.606 1.00 72.62 108 LEU A C 1
ATOM 829 O O . LEU A 1 108 ? 6.708 -0.041 1.259 1.00 72.62 108 LEU A O 1
ATOM 833 N N . PRO A 1 109 ? 6.125 -2.136 0.695 1.00 68.88 109 PRO A N 1
ATOM 834 C CA . PRO A 1 109 ? 6.090 -1.849 -0.739 1.00 68.88 109 PRO A CA 1
ATOM 835 C C . PRO A 1 109 ? 5.098 -0.741 -1.109 1.00 68.88 109 PRO A C 1
ATOM 837 O O . PRO A 1 109 ? 5.426 0.111 -1.925 1.00 68.88 109 PRO A O 1
ATOM 840 N N . ALA A 1 110 ? 3.924 -0.687 -0.471 1.00 68.12 110 ALA A N 1
ATOM 841 C CA . ALA A 1 110 ? 2.949 0.376 -0.722 1.00 68.12 110 ALA A CA 1
ATOM 842 C C . ALA A 1 110 ? 3.466 1.759 -0.278 1.00 68.12 110 ALA A C 1
ATOM 844 O O . ALA A 1 110 ? 3.274 2.751 -0.984 1.00 68.12 110 ALA A O 1
ATOM 845 N N . GLY A 1 111 ? 4.160 1.830 0.864 1.00 71.12 111 GLY A N 1
ATOM 846 C CA . GLY A 1 111 ? 4.837 3.050 1.312 1.00 71.12 111 GLY A CA 1
ATOM 847 C C . GLY A 1 111 ? 5.954 3.492 0.361 1.00 71.12 111 GLY A C 1
ATOM 848 O O . GLY A 1 111 ? 5.997 4.658 -0.031 1.00 71.12 111 GLY A O 1
ATOM 849 N N . LEU A 1 112 ? 6.805 2.553 -0.070 1.00 76.38 112 LEU A N 1
ATOM 850 C CA . LEU A 1 112 ? 7.901 2.810 -1.014 1.00 76.38 112 LEU A CA 1
ATOM 851 C C . LEU A 1 112 ? 7.391 3.216 -2.404 1.00 76.38 112 LEU A C 1
ATOM 853 O O . LEU A 1 112 ? 7.953 4.114 -3.022 1.00 76.38 112 LEU A O 1
ATOM 857 N N . GLN A 1 113 ? 6.293 2.628 -2.883 1.00 72.25 113 GLN A N 1
ATOM 858 C CA . GLN A 1 113 ? 5.652 3.033 -4.136 1.00 72.25 113 GLN A CA 1
ATOM 859 C C . GLN A 1 113 ? 5.112 4.466 -4.054 1.00 72.2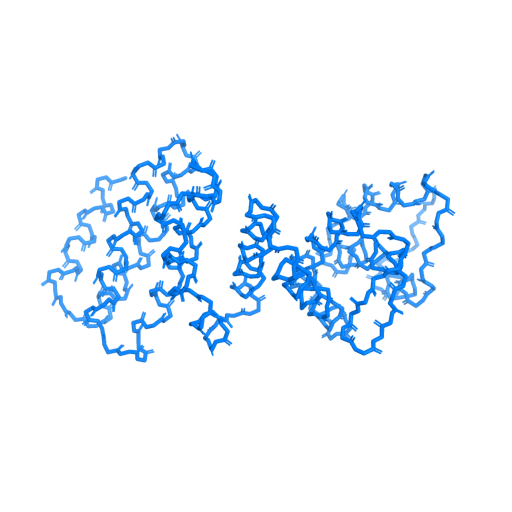5 113 GLN A C 1
ATOM 861 O O . GLN A 1 113 ? 5.206 5.227 -5.022 1.00 72.25 113 GLN A O 1
ATOM 866 N N . GLY A 1 114 ? 4.572 4.851 -2.893 1.00 70.50 114 GLY A N 1
ATOM 867 C CA . GLY A 1 114 ? 4.209 6.235 -2.611 1.00 70.50 114 GLY A CA 1
ATOM 868 C C . GLY A 1 114 ? 5.428 7.157 -2.686 1.00 70.50 114 GLY A C 1
ATOM 869 O O . GLY A 1 114 ? 5.413 8.141 -3.418 1.00 70.50 114 GLY A O 1
ATOM 870 N N . GLU A 1 115 ? 6.512 6.815 -1.993 1.00 76.06 115 GLU A N 1
ATOM 871 C CA . GLU A 1 115 ? 7.753 7.597 -1.998 1.00 76.06 115 GLU A CA 1
ATOM 872 C C . GLU A 1 115 ? 8.354 7.749 -3.405 1.00 76.06 115 GLU A C 1
ATOM 874 O O . GLU A 1 115 ? 8.681 8.866 -3.812 1.00 76.06 115 GLU A O 1
ATOM 879 N N . TYR A 1 116 ? 8.381 6.663 -4.181 1.00 75.69 116 TYR A N 1
ATOM 880 C CA . TYR A 1 116 ? 8.781 6.662 -5.585 1.00 75.69 116 TYR A CA 1
ATOM 881 C C . TYR A 1 116 ? 7.928 7.617 -6.426 1.00 75.69 116 TYR A C 1
ATOM 883 O O . TYR A 1 116 ? 8.455 8.514 -7.087 1.00 75.69 116 TYR A O 1
ATOM 891 N N . SER A 1 117 ? 6.602 7.465 -6.366 1.00 68.69 117 SER A N 1
ATOM 892 C CA . SER A 1 117 ? 5.668 8.288 -7.142 1.00 68.69 117 SER A CA 1
ATOM 893 C C . SER A 1 117 ? 5.827 9.769 -6.796 1.00 68.69 117 SER A C 1
ATOM 895 O O . SER A 1 117 ? 5.914 10.612 -7.687 1.00 68.69 117 SER A O 1
ATOM 897 N N . ALA A 1 118 ? 5.928 10.087 -5.502 1.00 67.81 118 ALA A N 1
ATOM 898 C CA . ALA A 1 118 ? 6.168 11.440 -5.017 1.00 67.81 118 ALA A CA 1
ATOM 899 C C . ALA A 1 118 ? 7.457 12.039 -5.588 1.00 67.81 118 ALA A C 1
ATOM 901 O O . ALA A 1 118 ? 7.440 13.181 -6.046 1.00 67.81 118 ALA A O 1
ATOM 902 N N . GLY A 1 119 ? 8.554 11.277 -5.570 1.00 72.38 119 GLY A N 1
ATOM 903 C CA . GLY A 1 119 ? 9.834 11.719 -6.111 1.00 72.38 119 GLY A CA 1
ATOM 904 C C . GLY A 1 119 ? 9.751 12.014 -7.609 1.00 72.38 119 GLY A C 1
ATOM 905 O O . GLY A 1 119 ? 10.176 13.081 -8.042 1.00 72.38 119 GLY A O 1
ATOM 906 N N . ILE A 1 120 ? 9.094 11.148 -8.389 1.00 71.44 120 ILE A N 1
ATOM 907 C CA . ILE A 1 120 ? 8.884 11.370 -9.830 1.00 71.44 120 ILE A CA 1
ATOM 908 C C . ILE A 1 120 ? 8.096 12.661 -10.099 1.00 71.44 120 ILE A C 1
ATOM 910 O O . ILE A 1 120 ? 8.516 13.469 -10.924 1.00 71.44 120 ILE A O 1
ATOM 914 N N . PHE A 1 121 ? 6.977 12.889 -9.406 1.00 65.69 121 PHE A N 1
ATOM 915 C CA . PHE A 1 121 ? 6.129 14.068 -9.640 1.00 65.69 121 PHE A CA 1
ATOM 916 C C . PHE A 1 121 ? 6.732 15.390 -9.145 1.00 65.69 121 PHE A C 1
ATOM 918 O O . PHE A 1 121 ? 6.404 16.446 -9.689 1.00 65.69 121 PHE A O 1
ATOM 925 N N . ASN A 1 122 ? 7.598 15.337 -8.131 1.00 69.62 122 ASN A N 1
ATOM 926 C CA . ASN A 1 122 ? 8.306 16.506 -7.604 1.00 69.62 122 ASN A CA 1
ATOM 927 C C . ASN A 1 122 ? 9.692 16.704 -8.239 1.00 69.62 122 ASN A C 1
ATOM 929 O O . ASN A 1 122 ? 10.429 17.590 -7.811 1.00 69.62 122 ASN A O 1
ATOM 933 N N . CYS A 1 123 ? 10.062 15.885 -9.231 1.00 77.69 123 CYS A N 1
ATOM 934 C CA . CYS A 1 123 ? 11.407 15.843 -9.816 1.00 77.69 123 CYS A CA 1
ATOM 935 C C . CYS A 1 123 ? 12.531 15.594 -8.786 1.00 77.69 123 CYS A C 1
ATOM 937 O O . CYS A 1 123 ? 13.692 15.914 -9.035 1.00 77.69 123 CYS A O 1
ATOM 939 N N . ASP A 1 124 ? 12.203 14.999 -7.639 1.00 78.00 124 ASP A N 1
ATOM 940 C CA . ASP A 1 124 ? 13.163 14.501 -6.657 1.00 78.00 124 ASP A CA 1
ATOM 941 C C . ASP A 1 124 ? 13.564 13.071 -7.039 1.00 78.00 124 ASP A C 1
ATOM 943 O O . ASP A 1 124 ? 13.115 12.068 -6.471 1.00 78.00 124 ASP A O 1
ATOM 947 N N . PHE A 1 125 ? 14.389 12.989 -8.082 1.00 77.44 125 PHE A N 1
ATOM 948 C CA . PHE A 1 125 ? 14.836 11.719 -8.645 1.00 77.44 125 PHE A CA 1
ATOM 949 C C . PHE A 1 125 ? 15.752 10.934 -7.701 1.00 77.44 125 PHE A C 1
ATOM 951 O O . PHE A 1 125 ? 15.839 9.718 -7.842 1.00 77.44 125 PHE A O 1
ATOM 958 N N . VAL A 1 126 ? 16.380 11.598 -6.723 1.00 79.69 126 VAL A N 1
ATOM 959 C CA . VAL A 1 126 ? 17.208 10.942 -5.701 1.00 79.69 126 VAL A CA 1
ATOM 960 C C . VAL A 1 126 ? 16.328 10.140 -4.746 1.00 79.69 126 VAL A C 1
ATOM 962 O O . VAL A 1 126 ? 16.556 8.949 -4.549 1.00 79.69 126 VAL A O 1
ATOM 965 N N . SER A 1 127 ? 15.276 10.748 -4.190 1.00 75.88 127 SER A N 1
ATOM 966 C CA . SER A 1 127 ? 14.342 10.006 -3.331 1.00 75.88 127 SER A CA 1
ATOM 967 C C . SER A 1 127 ? 13.609 8.909 -4.110 1.00 75.88 127 SER A C 1
ATOM 969 O O . SER A 1 127 ? 13.405 7.809 -3.595 1.00 75.88 127 SER A O 1
ATOM 971 N N . ALA A 1 128 ? 13.254 9.177 -5.374 1.00 72.25 128 ALA A N 1
ATOM 972 C CA . ALA A 1 128 ? 12.646 8.168 -6.235 1.00 72.25 128 ALA A CA 1
ATOM 973 C C . ALA A 1 128 ? 13.582 6.971 -6.472 1.00 72.25 128 ALA A C 1
ATOM 975 O O . ALA A 1 128 ? 13.134 5.829 -6.370 1.00 72.25 128 ALA A O 1
ATOM 976 N N . SER A 1 129 ? 14.870 7.206 -6.751 1.00 73.44 129 SER A N 1
ATOM 977 C CA . SER A 1 129 ? 15.819 6.117 -6.985 1.00 73.44 129 SER A CA 1
ATOM 978 C C . SER A 1 129 ? 16.020 5.273 -5.732 1.00 73.44 129 SER A C 1
ATOM 980 O O . SER A 1 129 ? 15.885 4.058 -5.810 1.00 73.44 129 SER A O 1
ATOM 982 N N . VAL A 1 130 ? 16.212 5.890 -4.561 1.00 79.56 130 VAL A N 1
ATOM 983 C CA . VAL A 1 130 ? 16.375 5.158 -3.290 1.00 79.56 130 VAL A CA 1
ATOM 984 C C . VAL A 1 130 ? 15.166 4.263 -3.000 1.00 79.56 130 VAL A C 1
ATOM 986 O O . VAL A 1 130 ? 15.329 3.093 -2.644 1.00 79.56 130 VAL A O 1
ATOM 989 N N . ALA A 1 131 ? 13.947 4.775 -3.189 1.00 77.94 131 ALA A N 1
ATOM 990 C CA . ALA A 1 131 ? 12.735 3.985 -2.989 1.00 77.94 131 ALA A CA 1
ATOM 991 C C . ALA A 1 131 ? 12.649 2.804 -3.971 1.00 77.94 131 ALA A C 1
ATOM 993 O O . ALA A 1 131 ? 12.306 1.687 -3.573 1.00 77.94 131 ALA A O 1
ATOM 994 N N . ALA A 1 132 ? 12.983 3.030 -5.245 1.00 72.56 132 ALA A N 1
ATOM 995 C CA . ALA A 1 132 ? 12.972 1.990 -6.268 1.00 72.56 132 ALA A CA 1
ATOM 996 C C . ALA A 1 132 ? 14.025 0.901 -6.013 1.00 72.56 132 ALA A C 1
ATOM 998 O O . ALA A 1 132 ? 13.712 -0.287 -6.104 1.00 72.56 132 ALA A O 1
ATOM 999 N N . GLU A 1 133 ? 15.240 1.283 -5.623 1.00 75.06 133 GLU A N 1
ATOM 1000 C CA . GLU A 1 133 ? 16.310 0.355 -5.250 1.00 75.06 133 GLU A CA 1
ATOM 1001 C C . GLU A 1 133 ? 15.913 -0.539 -4.073 1.00 75.06 133 GLU A C 1
ATOM 1003 O O . GLU A 1 133 ? 16.120 -1.757 -4.106 1.00 75.06 133 GLU A O 1
ATOM 1008 N N . GLU A 1 134 ? 15.285 0.040 -3.045 1.00 82.38 134 GLU A N 1
ATOM 1009 C CA . GLU A 1 134 ? 14.811 -0.724 -1.893 1.00 82.38 134 GLU A CA 1
ATOM 1010 C C . GLU A 1 134 ? 13.715 -1.730 -2.296 1.00 82.38 134 GLU A C 1
ATOM 1012 O O . GLU A 1 134 ? 13.742 -2.885 -1.855 1.00 82.38 134 GLU A O 1
ATOM 1017 N N . MET A 1 135 ? 12.781 -1.333 -3.169 1.00 80.50 135 MET A N 1
ATOM 1018 C CA . MET A 1 135 ? 11.747 -2.230 -3.700 1.00 80.50 135 MET A CA 1
ATOM 1019 C C . MET A 1 135 ? 12.347 -3.394 -4.500 1.00 80.50 135 MET A C 1
ATOM 1021 O O . MET A 1 135 ? 11.959 -4.547 -4.281 1.00 80.50 135 MET A O 1
ATOM 1025 N N . VAL A 1 136 ? 13.345 -3.129 -5.352 1.00 75.88 136 VAL A N 1
ATOM 1026 C CA . VAL A 1 136 ? 14.076 -4.167 -6.101 1.00 75.88 136 VAL A CA 1
ATOM 1027 C C . VAL A 1 136 ? 14.747 -5.152 -5.150 1.00 75.88 136 VAL A C 1
ATOM 1029 O O . VAL A 1 136 ? 14.520 -6.361 -5.249 1.00 75.88 136 VAL A O 1
ATOM 1032 N N . ALA A 1 137 ? 15.539 -4.655 -4.196 1.00 78.38 137 ALA A N 1
ATOM 1033 C CA . ALA A 1 137 ? 16.267 -5.499 -3.254 1.00 78.38 137 ALA A CA 1
ATOM 1034 C C . ALA A 1 137 ? 15.317 -6.409 -2.457 1.00 78.38 137 ALA A C 1
ATOM 1036 O O . ALA A 1 137 ? 15.554 -7.614 -2.324 1.00 78.38 137 ALA A O 1
ATOM 1037 N N . ARG A 1 138 ? 14.196 -5.862 -1.973 1.00 79.38 138 ARG A N 1
ATOM 1038 C CA . ARG A 1 138 ? 13.176 -6.621 -1.234 1.00 79.38 138 ARG A CA 1
ATOM 1039 C C . ARG A 1 138 ? 12.479 -7.659 -2.100 1.00 79.38 138 ARG A C 1
ATOM 1041 O O . ARG A 1 138 ? 12.301 -8.790 -1.644 1.00 79.38 138 ARG A O 1
ATOM 1048 N N . GLY A 1 139 ? 12.125 -7.302 -3.332 1.00 78.62 139 GLY A N 1
ATOM 1049 C CA . GLY A 1 139 ? 11.521 -8.218 -4.292 1.00 78.62 139 GLY A CA 1
ATOM 1050 C C . GLY A 1 139 ? 12.416 -9.418 -4.590 1.00 78.62 139 GLY A C 1
ATOM 1051 O O . GLY A 1 139 ? 11.964 -10.563 -4.530 1.00 78.62 139 GLY A O 1
ATOM 1052 N N . MET A 1 140 ? 13.711 -9.167 -4.790 1.00 77.00 140 MET A N 1
ATOM 1053 C CA . MET A 1 140 ? 14.719 -10.211 -4.979 1.00 77.00 140 MET A CA 1
ATOM 1054 C C . MET A 1 140 ? 14.846 -11.112 -3.745 1.00 77.00 140 MET A C 1
ATOM 1056 O O . MET A 1 140 ? 14.781 -12.336 -3.860 1.00 77.00 140 MET A O 1
ATOM 1060 N N . ILE A 1 141 ? 14.952 -10.538 -2.542 1.00 80.44 141 ILE A N 1
ATOM 1061 C CA . ILE A 1 141 ? 15.018 -11.316 -1.293 1.00 80.44 141 ILE A CA 1
ATOM 1062 C C . ILE A 1 141 ? 13.757 -12.172 -1.110 1.00 80.44 141 ILE A C 1
ATOM 1064 O O . ILE A 1 141 ? 13.854 -13.353 -0.770 1.00 80.44 141 ILE A O 1
ATOM 1068 N N . ALA A 1 142 ? 12.567 -11.612 -1.336 1.00 79.44 142 ALA A N 1
ATOM 1069 C CA . ALA A 1 142 ? 11.304 -12.339 -1.230 1.00 79.44 142 ALA A CA 1
ATOM 1070 C C . ALA A 1 142 ? 11.252 -13.521 -2.211 1.00 79.44 142 ALA A C 1
ATOM 1072 O O . ALA A 1 142 ? 10.892 -14.635 -1.820 1.00 79.44 142 ALA A O 1
ATOM 1073 N N . LEU A 1 143 ? 11.709 -13.315 -3.448 1.00 78.56 143 LEU A N 1
ATOM 1074 C CA . LEU A 1 143 ? 11.804 -14.363 -4.459 1.00 78.56 143 LEU A CA 1
ATOM 1075 C C . LEU A 1 143 ? 12.753 -15.487 -4.020 1.00 78.56 143 LEU A C 1
ATOM 1077 O O . LEU A 1 143 ? 12.401 -16.670 -4.079 1.00 78.56 143 LEU A O 1
ATOM 1081 N N . PHE A 1 144 ? 13.943 -15.132 -3.529 1.00 75.94 144 PHE A N 1
ATOM 1082 C CA . PHE A 1 144 ? 14.942 -16.118 -3.118 1.00 75.94 144 PHE A CA 1
ATOM 1083 C C . PHE A 1 144 ? 14.575 -16.861 -1.832 1.00 75.94 144 PHE A C 1
ATOM 1085 O O . PHE A 1 144 ? 14.936 -18.031 -1.708 1.00 75.94 144 PHE A O 1
ATOM 1092 N N . THR A 1 145 ? 13.802 -16.232 -0.942 1.00 79.00 145 THR A N 1
ATOM 1093 C CA . THR A 1 145 ? 13.310 -16.812 0.323 1.00 79.00 145 THR A CA 1
ATOM 1094 C C . THR A 1 145 ? 11.968 -17.541 0.193 1.00 79.00 145 THR A C 1
ATOM 1096 O O . THR A 1 145 ? 11.400 -17.967 1.195 1.00 79.00 145 THR A O 1
ATOM 1099 N N . GLY A 1 146 ? 11.454 -17.726 -1.029 1.00 78.31 146 GLY A N 1
ATOM 1100 C CA . GLY A 1 146 ? 10.250 -18.525 -1.270 1.00 78.31 146 GLY A CA 1
ATOM 1101 C C . GLY A 1 146 ? 8.939 -17.822 -0.915 1.00 78.31 146 GLY A C 1
ATOM 1102 O O . GLY A 1 146 ? 7.941 -18.498 -0.667 1.00 78.31 146 GLY A O 1
ATOM 1103 N N . ARG A 1 147 ? 8.918 -16.484 -0.934 1.00 78.75 147 ARG A N 1
ATOM 1104 C CA . ARG A 1 147 ? 7.730 -15.636 -0.744 1.00 78.75 147 ARG A CA 1
ATOM 1105 C C . ARG A 1 147 ? 7.342 -14.951 -2.062 1.00 78.75 147 ARG A C 1
ATOM 1107 O O . ARG A 1 147 ? 7.501 -13.741 -2.205 1.00 78.75 147 ARG A O 1
ATOM 1114 N N . PRO A 1 148 ? 6.847 -15.708 -3.056 1.00 80.19 148 PRO A N 1
ATOM 1115 C CA . PRO A 1 148 ? 6.643 -15.187 -4.404 1.00 80.19 148 PRO A CA 1
ATOM 1116 C C . PRO A 1 148 ? 5.535 -14.127 -4.491 1.00 80.19 148 PRO A C 1
ATOM 1118 O O . PRO A 1 148 ? 5.621 -13.251 -5.340 1.00 80.19 148 PRO A O 1
ATOM 1121 N N . GLY A 1 149 ? 4.538 -14.147 -3.595 1.00 75.44 149 GLY A N 1
ATOM 1122 C CA . GLY A 1 149 ? 3.522 -13.087 -3.513 1.00 75.44 149 GLY A CA 1
ATOM 1123 C C . GLY A 1 149 ? 4.127 -11.723 -3.162 1.00 75.44 149 GLY A C 1
ATOM 1124 O O . GLY A 1 149 ? 3.948 -10.768 -3.908 1.00 75.44 149 GLY A O 1
ATOM 1125 N N . ASP A 1 150 ? 4.930 -11.665 -2.095 1.00 76.81 150 ASP A N 1
ATOM 1126 C CA . ASP A 1 150 ? 5.644 -10.447 -1.673 1.00 76.81 150 ASP A CA 1
ATOM 1127 C C . ASP A 1 150 ? 6.626 -9.951 -2.759 1.00 76.81 150 ASP A C 1
ATOM 1129 O O . ASP A 1 150 ? 6.848 -8.747 -2.920 1.00 76.81 150 ASP A O 1
ATOM 1133 N N . ALA A 1 151 ? 7.214 -10.883 -3.520 1.00 79.94 151 ALA A N 1
ATOM 1134 C CA . ALA A 1 151 ? 8.110 -10.568 -4.630 1.00 79.94 151 ALA A CA 1
ATOM 1135 C C . ALA A 1 151 ? 7.380 -9.914 -5.811 1.00 79.94 151 ALA A C 1
ATOM 1137 O O . ALA A 1 151 ? 7.908 -8.965 -6.384 1.00 79.94 151 ALA A O 1
ATOM 1138 N N . VAL A 1 152 ? 6.172 -10.378 -6.160 1.00 80.75 152 VAL A N 1
ATOM 1139 C CA . VAL A 1 152 ? 5.358 -9.767 -7.226 1.00 80.75 152 VAL A CA 1
ATOM 1140 C C . VAL A 1 152 ? 5.057 -8.303 -6.917 1.00 80.75 152 VAL A C 1
ATOM 1142 O O . VAL A 1 152 ? 5.223 -7.454 -7.794 1.00 80.75 152 VAL A O 1
ATOM 1145 N N . ASP A 1 153 ? 4.639 -8.016 -5.685 1.00 74.44 153 ASP A N 1
ATOM 1146 C CA . ASP A 1 153 ? 4.247 -6.665 -5.278 1.00 74.44 153 ASP A CA 1
ATOM 1147 C C . ASP A 1 153 ? 5.456 -5.715 -5.285 1.00 74.44 153 ASP A C 1
ATOM 1149 O O . ASP A 1 153 ? 5.378 -4.604 -5.803 1.00 74.44 153 ASP A O 1
ATOM 1153 N N . SER A 1 154 ? 6.608 -6.182 -4.793 1.00 75.56 154 SER A N 1
ATOM 1154 C CA . SER A 1 154 ? 7.827 -5.365 -4.693 1.00 75.56 154 SER A CA 1
ATOM 1155 C C . SER A 1 154 ? 8.525 -5.152 -6.045 1.00 75.56 154 SER A C 1
ATOM 1157 O O . SER A 1 154 ? 9.028 -4.066 -6.318 1.00 75.56 154 SER A O 1
ATOM 1159 N N . LEU A 1 155 ? 8.544 -6.163 -6.923 1.00 76.50 155 LEU A N 1
ATOM 1160 C CA . LEU A 1 155 ? 9.160 -6.054 -8.254 1.00 76.50 155 LEU A CA 1
ATOM 1161 C C . LEU A 1 155 ? 8.275 -5.306 -9.259 1.00 76.50 155 LEU A C 1
ATOM 1163 O O . LEU A 1 155 ? 8.738 -4.972 -10.345 1.00 76.50 155 LEU A O 1
ATOM 1167 N N . GLY A 1 156 ? 7.011 -5.026 -8.926 1.00 72.81 156 GLY A N 1
ATOM 1168 C CA . GLY A 1 156 ? 6.096 -4.382 -9.861 1.00 72.81 156 GLY A CA 1
ATOM 1169 C C . GLY A 1 156 ? 6.467 -2.952 -10.239 1.00 72.81 156 GLY A C 1
ATOM 1170 O O . GLY A 1 156 ? 6.292 -2.571 -11.393 1.00 72.81 156 GLY A O 1
ATOM 1171 N N . VAL A 1 157 ? 7.029 -2.201 -9.293 1.00 65.69 157 VAL A N 1
ATOM 1172 C CA . VAL A 1 157 ? 7.491 -0.818 -9.502 1.00 65.69 157 VAL A CA 1
ATOM 1173 C C . VAL A 1 157 ? 8.885 -0.780 -10.137 1.00 65.69 157 VAL A C 1
ATOM 1175 O O . VAL A 1 157 ? 9.247 0.179 -10.814 1.00 65.69 157 VAL A O 1
ATOM 1178 N N . ALA A 1 158 ? 9.660 -1.853 -9.963 1.00 64.69 158 ALA A N 1
ATOM 1179 C CA . ALA A 1 158 ? 10.993 -1.969 -10.533 1.00 64.69 158 ALA A CA 1
ATOM 1180 C C . ALA A 1 158 ? 10.984 -1.955 -12.067 1.00 64.69 158 ALA A C 1
ATOM 1182 O O . ALA A 1 158 ? 11.886 -1.366 -12.651 1.00 64.69 158 ALA A O 1
ATOM 1183 N N . ASP A 1 159 ? 9.966 -2.543 -12.710 1.00 67.00 159 ASP A N 1
ATOM 1184 C CA . ASP A 1 159 ? 9.819 -2.521 -14.174 1.00 67.00 159 ASP A CA 1
ATOM 1185 C C . ASP A 1 159 ? 9.609 -1.089 -14.705 1.00 67.00 159 ASP A C 1
ATOM 1187 O O . ASP A 1 159 ? 10.273 -0.677 -15.655 1.00 67.00 159 ASP A O 1
ATOM 1191 N N . GLU A 1 160 ? 8.744 -0.303 -14.052 1.00 66.81 160 GLU A N 1
ATOM 1192 C CA . GLU A 1 160 ? 8.475 1.094 -14.436 1.00 66.81 160 GLU A CA 1
ATOM 1193 C C . GLU A 1 160 ? 9.702 1.995 -14.245 1.00 66.81 160 GLU A C 1
ATOM 1195 O O . GLU A 1 160 ? 9.934 2.931 -15.015 1.00 66.81 160 GLU A O 1
ATOM 1200 N N . PHE A 1 161 ? 10.501 1.721 -13.213 1.00 66.19 161 PHE A N 1
ATOM 1201 C CA . PHE A 1 161 ? 11.761 2.417 -12.975 1.00 66.19 161 PHE A CA 1
ATOM 1202 C C . PHE A 1 161 ? 12.835 2.003 -13.987 1.00 66.19 161 PHE A C 1
ATOM 1204 O O . PHE A 1 161 ? 13.496 2.860 -14.566 1.00 66.19 161 PHE A O 1
ATOM 1211 N N . ALA A 1 162 ? 12.954 0.707 -14.267 1.00 67.88 162 ALA A N 1
ATOM 1212 C CA . ALA A 1 162 ? 13.868 0.138 -15.250 1.00 67.88 162 ALA A CA 1
ATOM 1213 C C . ALA A 1 162 ? 13.727 0.763 -16.648 1.00 67.88 162 ALA A C 1
ATOM 1215 O O . ALA A 1 162 ? 14.731 1.005 -17.311 1.00 67.88 162 ALA A O 1
ATOM 1216 N N . ASP A 1 163 ? 12.503 1.057 -17.094 1.00 68.19 163 ASP A N 1
ATOM 1217 C CA . ASP A 1 163 ? 12.258 1.727 -18.382 1.00 68.19 163 ASP A CA 1
ATOM 1218 C C . ASP A 1 163 ? 12.862 3.142 -18.473 1.00 68.19 163 ASP A C 1
ATOM 1220 O O . ASP A 1 163 ? 13.022 3.677 -19.570 1.00 68.19 163 ASP A O 1
ATOM 1224 N N . ARG A 1 164 ? 13.201 3.767 -17.337 1.00 67.75 164 ARG A N 1
ATOM 1225 C CA . ARG A 1 164 ? 13.614 5.178 -17.264 1.00 67.75 164 ARG A CA 1
ATOM 1226 C C . ARG A 1 164 ? 15.097 5.395 -16.964 1.00 67.75 164 ARG A C 1
ATOM 1228 O O . ARG A 1 164 ? 15.592 6.486 -17.229 1.00 67.75 164 ARG A O 1
ATOM 1235 N N . VAL A 1 165 ? 15.791 4.409 -16.395 1.00 65.38 165 VAL A N 1
ATOM 1236 C CA . VAL A 1 165 ? 17.130 4.603 -15.794 1.00 65.38 165 VAL A CA 1
ATOM 1237 C C . VAL A 1 165 ? 18.270 4.141 -16.715 1.00 65.38 165 VAL A C 1
ATOM 1239 O O . VAL A 1 165 ? 19.413 4.548 -16.527 1.00 65.38 165 VAL A O 1
ATOM 1242 N N . GLY A 1 166 ? 17.961 3.378 -17.769 1.00 65.38 166 GLY A N 1
ATOM 1243 C CA . GLY A 1 166 ? 18.946 2.848 -18.719 1.00 65.38 166 GLY A CA 1
ATOM 1244 C C . GLY A 1 166 ? 19.175 1.339 -18.550 1.00 65.38 166 GLY A C 1
ATOM 1245 O O . GLY A 1 166 ? 18.387 0.679 -17.878 1.00 65.38 166 GLY A O 1
ATOM 1246 N N . PRO A 1 167 ? 20.208 0.753 -19.186 1.00 67.81 167 PRO A N 1
ATOM 1247 C CA . PRO A 1 167 ? 20.413 -0.703 -19.195 1.00 67.81 167 PRO A CA 1
ATOM 1248 C C . PRO A 1 167 ? 20.830 -1.280 -17.833 1.00 67.81 167 PRO A C 1
ATOM 1250 O O . PRO A 1 167 ? 20.640 -2.470 -17.579 1.00 67.81 167 PRO A O 1
ATOM 1253 N N . ASP A 1 168 ? 21.355 -0.433 -16.951 1.00 66.12 168 ASP A N 1
ATOM 1254 C CA . ASP A 1 168 ? 21.969 -0.811 -15.688 1.00 66.12 168 ASP A CA 1
ATOM 1255 C C . ASP A 1 168 ? 21.315 -0.064 -14.526 1.00 66.12 168 ASP A C 1
ATOM 1257 O O . ASP A 1 168 ? 21.131 1.153 -14.581 1.00 66.12 168 ASP A O 1
ATOM 1261 N N . LEU A 1 169 ? 20.982 -0.797 -13.462 1.00 58.69 169 LEU A N 1
ATOM 1262 C CA . LEU A 1 169 ? 20.381 -0.255 -12.253 1.00 58.69 169 LEU A CA 1
ATOM 1263 C C . LEU A 1 169 ? 21.344 -0.398 -11.070 1.00 58.69 169 LEU A C 1
ATOM 1265 O O . LEU A 1 169 ? 21.679 -1.529 -10.708 1.00 58.69 169 LEU A O 1
ATOM 1269 N N . PRO A 1 170 ? 21.784 0.693 -10.424 1.00 51.94 170 PRO A N 1
ATOM 1270 C CA . PRO A 1 170 ? 22.415 0.566 -9.119 1.00 51.94 170 PRO A CA 1
ATOM 1271 C C . PRO A 1 170 ? 21.369 0.020 -8.141 1.00 51.94 170 PRO A C 1
ATOM 1273 O O . PRO A 1 170 ? 20.257 0.519 -8.086 1.00 51.94 170 PRO A O 1
ATOM 1276 N N . VAL A 1 171 ? 21.688 -1.050 -7.421 1.00 50.34 171 VAL A N 1
ATOM 1277 C CA . VAL A 1 171 ? 20.884 -1.610 -6.333 1.00 50.34 171 VAL A CA 1
ATOM 1278 C C . VAL A 1 171 ? 21.844 -1.814 -5.169 1.00 50.34 171 VAL A C 1
ATOM 1280 O O . VAL A 1 171 ? 22.593 -2.796 -5.132 1.00 50.34 171 VAL A O 1
ATOM 1283 N N . ASN A 1 172 ? 21.841 -0.882 -4.210 1.00 49.75 172 ASN A N 1
ATOM 1284 C CA . ASN A 1 172 ? 22.829 -0.847 -3.125 1.00 49.75 172 ASN A CA 1
ATOM 1285 C C . ASN A 1 172 ? 24.272 -0.705 -3.683 1.00 49.75 172 ASN A C 1
ATOM 1287 O O . ASN A 1 172 ? 24.523 0.162 -4.513 1.00 49.75 172 ASN A O 1
ATOM 1291 N N . LEU A 1 173 ? 25.235 -1.536 -3.259 1.00 38.00 173 LEU A N 1
ATOM 1292 C CA . LEU A 1 173 ? 26.633 -1.492 -3.728 1.00 38.00 173 LEU A CA 1
ATOM 1293 C C . LEU A 1 173 ? 26.877 -2.235 -5.057 1.00 38.00 173 LEU A C 1
ATOM 1295 O O . LEU A 1 173 ? 28.029 -2.406 -5.455 1.00 38.00 173 LEU A O 1
ATOM 1299 N N . LEU A 1 174 ? 25.827 -2.734 -5.716 1.00 39.25 174 LEU A N 1
ATOM 1300 C CA . LEU A 1 174 ? 25.935 -3.536 -6.934 1.00 39.25 174 LEU A CA 1
ATOM 1301 C C . LEU A 1 174 ? 25.171 -2.882 -8.078 1.00 39.25 174 LEU A C 1
ATOM 1303 O O . LEU A 1 174 ? 24.037 -2.452 -7.907 1.00 39.25 174 LEU A O 1
ATOM 1307 N N . THR A 1 175 ? 25.760 -2.889 -9.267 1.00 51.88 175 THR A N 1
ATOM 1308 C CA . THR A 1 175 ? 25.033 -2.587 -10.499 1.00 51.88 175 THR A CA 1
ATOM 1309 C C . THR A 1 175 ? 24.412 -3.876 -11.018 1.00 51.88 175 THR A C 1
ATOM 1311 O O . THR A 1 175 ? 25.118 -4.848 -11.290 1.00 51.88 175 THR A O 1
ATOM 1314 N N . VAL A 1 176 ? 23.088 -3.900 -11.121 1.00 55.19 176 VAL A N 1
ATOM 1315 C CA . VAL A 1 176 ? 22.319 -5.029 -11.636 1.00 55.19 176 VAL A CA 1
ATOM 1316 C C . VAL A 1 176 ? 21.784 -4.643 -13.012 1.00 55.19 176 VAL A C 1
ATOM 1318 O O . VAL A 1 176 ? 21.149 -3.595 -13.129 1.00 55.19 176 VAL A O 1
ATOM 1321 N N . PRO A 1 177 ? 21.984 -5.465 -14.054 1.00 62.41 177 PRO A N 1
ATOM 1322 C CA . PRO A 1 177 ? 21.365 -5.194 -15.342 1.00 62.41 177 PRO A CA 1
ATOM 1323 C C . PRO A 1 177 ? 19.845 -5.184 -15.171 1.00 62.41 177 PRO A C 1
ATOM 1325 O O . PRO A 1 177 ? 19.269 -6.106 -14.580 1.00 62.41 177 PRO A O 1
ATOM 1328 N N . VAL A 1 178 ? 19.188 -4.156 -15.708 1.00 68.56 178 VAL A N 1
ATOM 1329 C CA . VAL A 1 178 ? 17.724 -4.000 -15.675 1.00 68.56 178 VAL A CA 1
ATOM 1330 C C . VAL A 1 178 ? 17.022 -5.254 -16.202 1.00 68.56 178 VAL A C 1
ATOM 1332 O O . VAL A 1 178 ? 15.999 -5.689 -15.672 1.00 68.56 178 VAL A O 1
ATOM 1335 N N . GLU A 1 179 ? 17.616 -5.891 -17.203 1.00 66.81 179 GLU A N 1
ATOM 1336 C CA . GLU A 1 179 ? 17.166 -7.158 -17.769 1.00 66.81 179 GLU A CA 1
ATOM 1337 C C . GLU A 1 179 ? 17.078 -8.285 -16.723 1.00 66.81 179 GLU A C 1
ATOM 1339 O O . GLU A 1 179 ? 16.093 -9.025 -16.669 1.00 66.81 179 GLU A O 1
ATOM 1344 N N . GLY A 1 180 ? 18.053 -8.363 -15.813 1.00 64.88 180 GLY A N 1
ATOM 1345 C CA . GLY A 1 180 ? 18.044 -9.314 -14.704 1.00 64.88 180 GLY A CA 1
ATOM 1346 C C . GLY A 1 180 ? 16.832 -9.121 -13.792 1.00 64.88 180 GLY A C 1
ATOM 1347 O O . GLY A 1 180 ? 16.201 -10.096 -13.389 1.00 64.88 180 GLY A O 1
ATOM 1348 N N . ILE A 1 181 ? 16.441 -7.872 -13.543 1.00 67.69 181 ILE A N 1
ATOM 1349 C CA . ILE A 1 181 ? 15.282 -7.523 -12.712 1.00 67.69 181 ILE A CA 1
ATOM 1350 C C . ILE A 1 181 ? 13.970 -7.856 -13.438 1.00 67.69 181 ILE A C 1
ATOM 1352 O O . ILE A 1 181 ? 13.090 -8.490 -12.847 1.00 67.69 181 ILE A O 1
ATOM 1356 N N . ARG A 1 182 ? 13.870 -7.536 -14.736 1.00 71.94 182 ARG A N 1
ATOM 1357 C CA . ARG A 1 182 ? 12.685 -7.817 -15.574 1.00 71.94 182 ARG A CA 1
ATOM 1358 C C . ARG A 1 182 ? 12.334 -9.298 -15.642 1.00 71.94 182 ARG A C 1
ATOM 1360 O O . ARG A 1 182 ? 11.167 -9.656 -15.767 1.00 71.94 182 ARG A O 1
ATOM 1367 N N . THR A 1 183 ? 13.323 -10.185 -15.529 1.00 73.06 183 THR A N 1
ATOM 1368 C CA . THR A 1 183 ? 13.071 -11.636 -15.511 1.00 73.06 183 THR A CA 1
ATOM 1369 C C . THR A 1 183 ? 12.557 -12.145 -14.160 1.00 73.06 183 THR A C 1
ATOM 1371 O O . THR A 1 183 ? 11.900 -13.184 -14.104 1.00 73.06 183 THR A O 1
ATOM 1374 N N . CYS A 1 184 ? 12.781 -11.413 -13.067 1.00 73.88 184 CYS A N 1
ATOM 1375 C CA . CYS A 1 184 ? 12.440 -11.864 -11.717 1.00 73.88 184 CYS A CA 1
ATOM 1376 C C . CYS A 1 184 ? 10.938 -11.771 -11.409 1.00 73.88 184 CYS A C 1
ATOM 1378 O O . CYS A 1 184 ? 10.394 -12.635 -10.717 1.00 73.88 184 CYS A O 1
ATOM 1380 N N . ARG A 1 185 ? 10.233 -10.771 -11.952 1.00 76.81 185 ARG A N 1
ATOM 1381 C CA . ARG A 1 185 ? 8.784 -10.600 -11.755 1.00 76.81 185 ARG A CA 1
ATOM 1382 C C . ARG A 1 185 ? 7.924 -11.697 -12.414 1.00 76.81 185 ARG A C 1
ATOM 1384 O O . ARG A 1 185 ? 7.084 -12.264 -11.714 1.00 76.81 185 ARG A O 1
ATOM 1391 N N . PRO A 1 186 ? 8.115 -12.080 -13.694 1.00 76.00 186 PRO A N 1
ATOM 1392 C CA . PRO A 1 186 ? 7.419 -13.231 -14.278 1.00 76.00 186 PRO A CA 1
ATOM 1393 C C . PRO A 1 186 ? 7.687 -14.542 -13.527 1.00 76.00 186 PRO A C 1
ATOM 1395 O O . PRO A 1 186 ? 6.790 -15.372 -13.384 1.00 76.00 186 PRO A O 1
ATOM 1398 N N . VAL A 1 187 ? 8.893 -14.711 -12.985 1.00 76.38 187 VAL A N 1
ATOM 1399 C CA . VAL A 1 187 ? 9.259 -15.876 -12.165 1.00 76.38 187 VAL A CA 1
ATOM 1400 C C . VAL A 1 187 ? 8.520 -15.848 -10.828 1.00 76.38 187 VAL A C 1
ATOM 1402 O O . VAL A 1 187 ? 8.008 -16.878 -10.391 1.00 76.38 187 VAL A O 1
ATOM 1405 N N . ALA A 1 188 ? 8.383 -14.675 -10.208 1.00 78.88 188 ALA A N 1
ATOM 1406 C CA . ALA A 1 188 ? 7.552 -14.494 -9.023 1.00 78.88 188 ALA A CA 1
ATOM 1407 C C . ALA A 1 188 ? 6.074 -14.828 -9.305 1.00 78.88 188 ALA A C 1
ATOM 1409 O O . ALA A 1 188 ? 5.466 -15.566 -8.529 1.00 78.88 188 ALA A O 1
ATOM 1410 N N . PHE A 1 189 ? 5.511 -14.383 -10.438 1.00 80.19 189 PHE A N 1
ATOM 1411 C CA . PHE A 1 189 ? 4.151 -14.753 -10.855 1.00 80.19 189 PHE A CA 1
ATOM 1412 C C . PHE A 1 189 ? 3.988 -16.270 -11.015 1.00 80.19 189 PHE A C 1
ATOM 1414 O O . PHE A 1 189 ? 3.053 -16.847 -10.458 1.00 80.19 189 PHE A O 1
ATOM 1421 N N . ALA A 1 190 ? 4.914 -16.927 -11.718 1.00 77.38 190 ALA A N 1
ATOM 1422 C CA . ALA A 1 190 ? 4.902 -18.375 -11.922 1.00 77.38 190 ALA A CA 1
ATOM 1423 C C . ALA A 1 190 ? 4.972 -19.142 -10.590 1.00 77.38 190 ALA A C 1
ATOM 1425 O O . ALA A 1 190 ? 4.171 -20.039 -10.333 1.00 77.38 190 ALA A O 1
ATOM 1426 N N . LEU A 1 191 ? 5.882 -18.744 -9.694 1.00 77.06 191 LEU A N 1
ATOM 1427 C CA . LEU A 1 191 ? 6.036 -19.356 -8.371 1.00 77.06 191 LEU A CA 1
ATOM 1428 C C . LEU A 1 191 ? 4.845 -19.090 -7.434 1.00 77.06 191 LEU A C 1
ATOM 1430 O O . LEU A 1 191 ? 4.652 -19.851 -6.486 1.00 77.06 191 LEU A O 1
ATOM 1434 N N . ALA A 1 192 ? 4.057 -18.042 -7.694 1.00 78.75 192 ALA A N 1
ATOM 1435 C CA . ALA A 1 192 ? 2.789 -17.740 -7.027 1.00 78.75 192 ALA A CA 1
ATOM 1436 C C . ALA A 1 192 ? 1.564 -18.382 -7.715 1.00 78.75 192 ALA A C 1
ATOM 1438 O O . ALA A 1 192 ? 0.432 -18.046 -7.370 1.00 78.75 192 ALA A O 1
ATOM 1439 N N . CYS A 1 193 ? 1.768 -19.280 -8.688 1.00 80.44 193 CYS A N 1
ATOM 1440 C CA . CYS A 1 193 ? 0.718 -19.935 -9.479 1.00 80.44 193 CYS A CA 1
ATOM 1441 C C . CYS A 1 193 ? -0.157 -18.978 -10.316 1.00 80.44 193 CYS A C 1
ATOM 1443 O O . CYS A 1 193 ? -1.273 -19.330 -10.694 1.00 80.44 193 CYS A O 1
ATOM 1445 N N . ARG A 1 194 ? 0.340 -17.779 -10.644 1.00 81.19 194 ARG A N 1
ATOM 1446 C CA . ARG A 1 194 ? -0.340 -16.772 -11.482 1.00 81.19 194 ARG A CA 1
ATOM 1447 C C . ARG A 1 194 ? 0.118 -16.886 -12.938 1.00 81.19 194 ARG A C 1
ATOM 1449 O O . ARG A 1 194 ? 0.738 -15.975 -13.484 1.00 81.19 194 ARG A O 1
ATOM 1456 N N . TRP A 1 195 ? -0.149 -18.033 -13.560 1.00 78.62 195 TRP A N 1
ATOM 1457 C CA . TRP A 1 195 ? 0.394 -18.393 -14.879 1.00 78.62 195 TRP A CA 1
ATOM 1458 C C . TRP A 1 195 ? -0.046 -17.472 -16.018 1.00 78.62 195 TRP A C 1
ATOM 1460 O O . TRP A 1 195 ? 0.771 -17.165 -16.879 1.00 78.62 195 TRP A O 1
ATOM 1470 N N . ASP A 1 196 ? -1.277 -16.958 -15.992 1.00 77.44 196 ASP A N 1
ATOM 1471 C CA . ASP A 1 196 ? -1.768 -16.015 -17.011 1.00 77.44 196 ASP A CA 1
ATOM 1472 C C . ASP A 1 196 ? -1.012 -14.678 -16.986 1.00 77.44 196 ASP A C 1
ATOM 1474 O O . ASP A 1 196 ? -0.850 -13.993 -17.997 1.00 77.44 196 ASP A O 1
ATOM 1478 N N . GLU A 1 197 ? -0.547 -14.272 -15.809 1.00 79.50 197 GLU A N 1
ATOM 1479 C CA . GLU A 1 197 ? 0.254 -13.063 -15.631 1.00 79.50 197 GLU A CA 1
ATOM 1480 C C . GLU A 1 197 ? 1.718 -13.333 -15.962 1.00 79.50 197 GLU A C 1
ATOM 1482 O O . GLU A 1 197 ? 2.323 -12.572 -16.715 1.00 79.50 197 GLU A O 1
ATOM 1487 N N . ALA A 1 198 ? 2.252 -14.468 -15.499 1.00 78.38 198 ALA A N 1
ATOM 1488 C CA . ALA A 1 198 ? 3.590 -14.921 -15.857 1.00 78.38 198 ALA A CA 1
ATOM 1489 C C . ALA A 1 198 ? 3.753 -15.041 -17.380 1.00 78.38 198 ALA A C 1
ATOM 1491 O O . ALA A 1 198 ? 4.721 -14.528 -17.929 1.00 78.38 198 ALA A O 1
ATOM 1492 N N . GLY A 1 199 ? 2.791 -15.662 -18.068 1.00 72.62 199 GLY A N 1
ATOM 1493 C CA . GLY A 1 199 ? 2.808 -15.875 -19.514 1.00 72.62 199 GLY A CA 1
ATOM 1494 C C . GLY A 1 199 ? 2.775 -14.572 -20.309 1.00 72.62 199 GLY A C 1
ATOM 1495 O O . GLY A 1 199 ? 3.542 -14.425 -21.255 1.00 72.62 199 GLY A O 1
ATOM 1496 N N . ARG A 1 200 ? 1.959 -13.591 -19.897 1.00 75.25 200 ARG A N 1
ATOM 1497 C CA . ARG A 1 200 ? 1.914 -12.268 -20.546 1.00 75.25 200 ARG A CA 1
ATOM 1498 C C . ARG A 1 200 ? 3.235 -11.515 -20.423 1.00 75.25 200 ARG A C 1
ATOM 1500 O O . ARG A 1 200 ? 3.710 -10.957 -21.408 1.00 75.25 200 ARG A O 1
ATOM 1507 N N . VAL A 1 201 ? 3.840 -11.525 -19.235 1.00 70.19 201 VAL A N 1
ATOM 1508 C CA . VAL A 1 201 ? 5.111 -10.827 -18.998 1.00 70.19 201 VAL A CA 1
ATOM 1509 C C . VAL A 1 201 ? 6.278 -11.569 -19.660 1.00 70.19 201 VAL A C 1
ATOM 1511 O O . VAL A 1 201 ? 7.115 -10.936 -20.295 1.00 70.19 201 VAL A O 1
ATOM 1514 N N . LEU A 1 202 ? 6.310 -12.906 -19.606 1.00 70.38 202 LEU A N 1
ATOM 1515 C CA . LEU A 1 202 ? 7.314 -13.710 -20.315 1.00 70.38 202 LEU A CA 1
ATOM 1516 C C . LEU A 1 202 ? 7.221 -13.526 -21.828 1.00 70.38 202 LEU A C 1
ATOM 1518 O O . LEU A 1 202 ? 8.253 -13.371 -22.467 1.00 70.38 202 LEU A O 1
ATOM 1522 N N . ALA A 1 203 ? 6.015 -13.503 -22.401 1.00 67.06 203 ALA A N 1
ATOM 1523 C CA . ALA A 1 203 ? 5.833 -13.240 -23.825 1.00 67.06 203 ALA A CA 1
ATOM 1524 C C . ALA A 1 203 ? 6.422 -11.879 -24.222 1.00 67.06 203 ALA A C 1
ATOM 1526 O O . ALA A 1 203 ? 7.117 -11.798 -25.228 1.00 67.06 203 ALA A O 1
ATOM 1527 N N . ALA A 1 204 ? 6.224 -10.836 -23.408 1.00 65.00 204 ALA A N 1
ATOM 1528 C CA . ALA A 1 204 ? 6.833 -9.529 -23.644 1.00 65.00 204 ALA A CA 1
ATOM 1529 C C . ALA A 1 204 ? 8.374 -9.584 -23.600 1.00 65.00 204 ALA A C 1
ATOM 1531 O O . ALA A 1 204 ? 9.020 -9.068 -24.508 1.00 65.00 204 ALA A O 1
ATOM 1532 N N . VAL A 1 205 ? 8.956 -10.275 -22.611 1.00 63.97 205 VAL A N 1
ATOM 1533 C CA . VAL A 1 205 ? 10.418 -10.447 -22.471 1.00 63.97 205 VAL A CA 1
ATOM 1534 C C . VAL A 1 205 ? 11.016 -11.254 -23.637 1.00 63.97 205 VAL A C 1
ATOM 1536 O O . VAL A 1 205 ? 12.039 -10.865 -24.205 1.00 63.97 205 VAL A O 1
ATOM 1539 N N . PHE A 1 206 ? 10.360 -12.342 -24.050 1.00 63.25 206 PHE A N 1
ATOM 1540 C CA . PHE A 1 206 ? 10.796 -13.165 -25.184 1.00 63.25 206 PHE A CA 1
ATOM 1541 C C . PHE A 1 206 ? 10.696 -12.419 -26.517 1.00 63.25 206 PHE A C 1
ATOM 1543 O O . PHE A 1 206 ? 11.607 -12.520 -27.336 1.00 63.25 206 PHE A O 1
ATOM 1550 N N . LEU A 1 207 ? 9.630 -11.642 -26.732 1.00 59.81 207 LEU A N 1
ATOM 1551 C CA . LEU A 1 207 ? 9.461 -10.834 -27.945 1.00 59.81 207 LEU A CA 1
ATOM 1552 C C . LEU A 1 207 ? 10.499 -9.709 -28.051 1.00 59.81 207 LEU A C 1
ATOM 1554 O O . LEU A 1 207 ? 10.851 -9.319 -29.160 1.00 59.81 207 LEU A O 1
ATOM 1558 N N . SER A 1 208 ? 11.033 -9.230 -26.926 1.00 57.81 208 SER A N 1
ATOM 1559 C CA . SER A 1 208 ? 12.165 -8.295 -26.905 1.00 57.81 208 SER A CA 1
ATOM 1560 C C . SER A 1 208 ? 13.543 -8.945 -27.121 1.00 57.81 208 SER A C 1
ATOM 1562 O O . SER A 1 208 ? 14.536 -8.230 -27.187 1.00 57.81 208 SER A O 1
ATOM 1564 N N . GLY A 1 209 ? 13.625 -10.277 -27.270 1.00 57.44 209 GLY A N 1
ATOM 1565 C CA . GLY A 1 209 ? 14.879 -10.991 -27.557 1.00 57.44 209 GLY A CA 1
ATOM 1566 C C . GLY A 1 209 ? 15.803 -11.195 -26.350 1.00 57.44 209 GLY A C 1
ATOM 1567 O O . GLY A 1 209 ? 16.978 -11.509 -26.528 1.00 57.44 209 GLY A O 1
ATOM 1568 N N . HIS A 1 210 ? 15.282 -11.029 -25.134 1.00 57.34 210 HIS A N 1
ATOM 1569 C CA . HIS A 1 210 ? 16.072 -11.018 -23.903 1.00 57.34 210 HIS A CA 1
ATOM 1570 C C . HIS A 1 210 ? 16.192 -12.416 -23.259 1.00 57.34 210 HIS A C 1
ATOM 1572 O O . HIS A 1 210 ? 15.168 -13.079 -23.047 1.00 57.34 210 HIS A O 1
ATOM 1578 N N . PRO A 1 211 ? 17.407 -12.912 -22.936 1.00 55.25 211 PRO A N 1
ATOM 1579 C CA . PRO A 1 211 ? 17.593 -14.181 -22.234 1.00 55.25 211 PRO A CA 1
ATOM 1580 C C . PRO A 1 211 ? 17.013 -14.181 -20.811 1.00 55.25 211 PRO A C 1
ATOM 1582 O O . PRO A 1 211 ? 17.309 -13.330 -19.977 1.00 55.25 211 PRO A O 1
ATOM 1585 N N . VAL A 1 212 ? 16.239 -15.221 -20.491 1.00 58.47 212 VAL A N 1
ATOM 1586 C CA . VAL A 1 212 ? 15.764 -15.481 -19.123 1.00 58.47 212 VAL A CA 1
ATOM 1587 C C . VAL A 1 212 ? 16.872 -16.166 -18.317 1.00 58.47 212 VAL A C 1
ATOM 1589 O O . VAL A 1 212 ? 17.461 -17.146 -18.773 1.00 58.47 212 VAL A O 1
ATOM 1592 N N . CYS A 1 213 ? 17.136 -15.689 -17.096 1.00 62.34 213 CYS A N 1
ATOM 1593 C CA . CYS A 1 213 ? 18.110 -16.294 -16.182 1.00 62.34 213 CYS A CA 1
ATOM 1594 C C . CYS A 1 213 ? 17.844 -17.803 -15.973 1.00 62.34 213 CYS A C 1
ATOM 1596 O O . CYS A 1 213 ? 16.764 -18.190 -15.516 1.00 62.34 213 CYS A O 1
ATOM 1598 N N . SER A 1 214 ? 18.845 -18.652 -16.239 1.00 60.56 214 SER A N 1
ATOM 1599 C CA . SER A 1 214 ? 18.757 -20.121 -16.121 1.00 60.56 214 SER A CA 1
ATOM 1600 C C . SER A 1 214 ? 18.329 -20.587 -14.727 1.00 60.56 214 SER A C 1
ATOM 1602 O O . SER A 1 214 ? 17.434 -21.418 -14.600 1.00 60.56 214 SER A O 1
ATOM 1604 N N . THR A 1 215 ? 18.862 -19.966 -13.672 1.00 59.34 215 THR A N 1
ATOM 1605 C CA . THR A 1 215 ? 18.499 -20.248 -12.273 1.00 59.34 215 THR A CA 1
ATOM 1606 C C . THR A 1 215 ? 17.010 -20.028 -11.997 1.00 59.34 215 THR A C 1
ATOM 1608 O O . THR A 1 215 ? 16.394 -20.746 -11.205 1.00 59.34 215 THR A O 1
ATOM 1611 N N . CYS A 1 216 ? 16.409 -19.029 -12.643 1.00 57.81 216 CYS A N 1
ATOM 1612 C CA . CYS A 1 216 ? 14.991 -18.742 -12.496 1.00 57.81 216 CYS A CA 1
ATOM 1613 C C . CYS A 1 216 ? 14.125 -19.749 -13.266 1.00 57.81 216 CYS A C 1
ATOM 1615 O O . CYS A 1 216 ? 13.113 -20.214 -12.740 1.00 57.81 216 CYS A O 1
ATOM 1617 N N . VAL A 1 217 ? 14.554 -20.136 -14.472 1.00 61.34 217 VAL A N 1
ATOM 1618 C CA . VAL A 1 217 ? 13.906 -21.180 -15.284 1.00 61.34 217 VAL A CA 1
ATOM 1619 C C . VAL A 1 217 ? 13.901 -22.521 -14.547 1.00 61.34 217 VAL A C 1
ATOM 1621 O O . VAL A 1 217 ? 12.865 -23.185 -14.485 1.00 61.34 217 VAL A O 1
ATOM 1624 N N . ASP A 1 218 ? 15.018 -22.894 -13.927 1.00 64.38 218 ASP A N 1
ATOM 1625 C CA . ASP A 1 218 ? 15.139 -24.155 -13.196 1.00 64.38 218 ASP A CA 1
ATOM 1626 C C . ASP A 1 218 ? 14.224 -24.195 -11.963 1.00 64.38 218 ASP A C 1
ATOM 1628 O O . ASP A 1 218 ? 13.555 -25.199 -11.718 1.00 64.38 218 ASP A O 1
ATOM 1632 N N . ARG A 1 219 ? 14.086 -23.082 -11.228 1.00 60.53 219 ARG A N 1
ATOM 1633 C CA . ARG A 1 219 ? 13.149 -22.991 -10.090 1.00 60.53 219 ARG A CA 1
ATOM 1634 C C . ARG A 1 219 ? 11.684 -23.126 -10.502 1.00 60.53 219 ARG A C 1
ATOM 1636 O O . ARG A 1 219 ? 10.909 -23.735 -9.766 1.00 60.53 219 ARG A O 1
ATOM 1643 N N . VAL A 1 220 ? 11.303 -22.573 -11.653 1.00 58.81 220 VAL A N 1
ATOM 1644 C CA . VAL A 1 220 ? 9.948 -22.728 -12.203 1.00 58.81 220 VAL A CA 1
ATOM 1645 C C . VAL A 1 220 ? 9.718 -24.177 -12.640 1.00 58.81 220 VAL A C 1
ATOM 1647 O O . VAL A 1 220 ? 8.705 -24.770 -12.273 1.00 58.81 220 VAL A O 1
ATOM 1650 N N . ARG A 1 221 ? 10.685 -24.789 -13.340 1.00 61.00 221 ARG A N 1
ATOM 1651 C CA . ARG A 1 221 ? 10.623 -26.197 -13.775 1.00 61.00 221 ARG A CA 1
ATOM 1652 C C . ARG A 1 221 ? 10.469 -27.175 -12.614 1.00 61.00 221 ARG A C 1
ATOM 1654 O O . ARG A 1 221 ? 9.675 -28.100 -12.718 1.00 61.00 221 ARG A O 1
ATOM 1661 N N . LEU A 1 222 ? 11.170 -26.948 -11.504 1.00 59.31 222 LEU A N 1
ATOM 1662 C CA . LEU A 1 222 ? 11.103 -27.807 -10.315 1.00 59.31 222 LEU A CA 1
ATOM 1663 C C . LEU A 1 222 ? 9.745 -27.771 -9.590 1.00 59.31 222 LEU A C 1
ATOM 1665 O O . LEU A 1 222 ? 9.473 -28.659 -8.786 1.00 59.31 222 LEU A O 1
ATOM 1669 N N . ARG A 1 223 ? 8.898 -26.761 -9.838 1.00 58.41 223 ARG A N 1
ATOM 1670 C CA . ARG A 1 223 ? 7.571 -26.621 -9.208 1.00 58.41 223 ARG A CA 1
ATOM 1671 C C . ARG A 1 223 ? 6.391 -26.872 -10.146 1.00 58.41 223 ARG A C 1
ATOM 1673 O O . ARG A 1 223 ? 5.252 -26.874 -9.684 1.00 58.41 223 ARG A O 1
ATOM 1680 N N . LEU A 1 224 ? 6.637 -27.085 -11.435 1.00 50.44 224 LEU A N 1
ATOM 1681 C CA . LEU A 1 224 ? 5.588 -27.406 -12.394 1.00 50.44 224 LEU A CA 1
ATOM 1682 C C . LEU A 1 224 ? 5.153 -28.874 -12.252 1.00 50.44 224 LEU A C 1
ATOM 1684 O O . LEU A 1 224 ? 6.003 -29.768 -12.265 1.00 50.44 224 LEU A O 1
ATOM 1688 N N . PRO A 1 225 ? 3.843 -29.158 -12.153 1.00 42.81 225 PRO A N 1
ATOM 1689 C CA . PRO A 1 225 ? 3.341 -30.520 -12.219 1.00 42.81 225 PRO A CA 1
ATOM 1690 C C . PRO A 1 225 ? 3.420 -31.013 -13.674 1.00 42.81 225 PRO A C 1
ATOM 1692 O O . PRO A 1 225 ? 2.492 -30.841 -14.456 1.00 42.81 225 PRO A O 1
ATOM 1695 N N . GLY A 1 226 ? 4.545 -31.629 -14.039 1.00 44.94 226 GLY A N 1
ATOM 1696 C CA . GLY A 1 226 ? 4.725 -32.309 -15.326 1.00 44.94 226 GLY A CA 1
ATOM 1697 C C . GLY A 1 226 ? 5.001 -31.393 -16.531 1.00 44.94 226 GLY A C 1
ATOM 1698 O O . GLY A 1 226 ? 4.949 -30.167 -16.426 1.00 44.94 226 GLY A O 1
ATOM 1699 N N . PRO A 1 227 ? 5.367 -31.985 -17.686 1.00 37.72 227 PRO A N 1
ATOM 1700 C CA . PRO A 1 227 ? 5.879 -31.240 -18.830 1.00 37.72 227 PRO A CA 1
ATOM 1701 C C . PRO A 1 227 ? 4.799 -30.355 -19.460 1.00 37.72 227 PRO A C 1
ATOM 1703 O O . PRO A 1 227 ? 3.760 -30.844 -19.909 1.00 37.72 227 PRO A O 1
ATOM 1706 N N . ILE A 1 228 ? 5.089 -29.053 -19.543 1.00 41.78 228 ILE A N 1
ATOM 1707 C CA . ILE A 1 228 ? 4.347 -28.101 -20.374 1.00 41.78 228 ILE A CA 1
ATOM 1708 C C . ILE A 1 228 ? 4.530 -28.548 -21.827 1.00 41.78 228 ILE A C 1
ATOM 1710 O O . ILE A 1 228 ? 5.647 -28.532 -22.347 1.00 41.78 228 ILE A O 1
ATOM 1714 N N . ARG A 1 229 ? 3.447 -28.999 -22.466 1.00 32.97 229 ARG A N 1
ATOM 1715 C CA . ARG A 1 229 ? 3.435 -29.239 -23.912 1.00 32.97 229 ARG A CA 1
ATOM 1716 C C . ARG A 1 229 ? 3.517 -27.883 -24.613 1.00 32.97 229 ARG A C 1
ATOM 1718 O O . ARG A 1 229 ? 2.715 -27.005 -24.302 1.00 32.97 229 ARG A O 1
ATOM 1725 N N . ALA A 1 230 ? 4.531 -27.742 -25.466 1.00 39.12 230 ALA A N 1
ATOM 1726 C CA . ALA A 1 230 ? 4.740 -26.595 -26.344 1.00 39.12 230 ALA A CA 1
ATOM 1727 C C . ALA A 1 230 ? 3.617 -26.465 -27.380 1.00 39.12 230 ALA A C 1
ATOM 1729 O O . ALA A 1 230 ? 3.059 -27.522 -27.765 1.00 39.12 230 ALA A O 1
#

Secondary structure (DSSP, 8-state):
-HHHHHHHHHHHHH--HHHHHHHHHHHHHHHHHHHTTT-HHHHHHHHHHHHHHHTTS-HHHHHHHHHHHHHHHHHHHHHHH-TT-HHHHHHHHHHHHHHHHH--TTHHHHHHHHHHHHHHHTT-HHHHHHHHHHHHHHHHHHHHTT-HHHHHHHHHHHHHHHHHH-SEEEETTEEEEHHHHHHHHHHHHHHTT-HHHHHHHHHHHHHTTPPPPHHHHHHHHTTSSS----

Sequence (230 aa):
MRDADRLVHHLSAAGGEDELVRAGEICVAASDAVHRRGNYSGSEALLLKAIELASRLPPERGDRAEMVARTRLAALYTLSYHANFPGYAAMRQRMTEPVRRLGSSRDLPAGLQGEYSAGIFNCDFVSASVAAEEMVARGMIALFTGRPGDAVDSLGVADEFADRVGPDLPVNLLTVPVEGIRTCRPVAFALACRWDEAGRVLAAVFLSGHPVCSTCVDRVRLRLPGPIRA

Foldseek 3Di:
DVVLVVQLVVLVVVVDLVSLLVSLVSLQVVLVVCVVVVNLVSSLVSLVSSLVSLVSHDCVSSLVSNLSSLLVNLVSCCVPPNLPPPVNVVSLVVNQVSCVVPNDLQSVLSSLVSQLRNCVVVVVVVSNLVSLLVLLVSLVVCLVVLNLVSNLSSLVVLLVVLVPPPQWRDRDPDIDGSLQSLLSNLLSCLSVVVPVVSVVSVVVCVVVVRDRDPVSVVVSVVPDPDDDDD

pLDDT: mean 74.45, std 12.52, range [32.97, 95.38]

Radius of gyration: 20.27 Å; chains: 1; bounding box: 52×52×53 Å